Protein AF-A0A061RIH3-F1 (afdb_monomer_lite)

Sequence (226 aa):
EANRLLVDKIKQKVDPGAFEDFKAASKSLNRGEVSTDQYFQKVLELGLLSLTPEIAALCPDPRRRGELLEAFRRHATAPGAGPGGWTPPEAVEAFVQQAMENSSWQCPRCGMTNGPGSHLCDGCALGRAAAQPAAEDSTEALETELSASAPKKGKKGKKSKFERLRLSENRAQDNRASASNDGEDARGTSSQRQAVGARGAWGNNGGARLAQAIGVVNDAWGTSRR

Secondary structure (DSSP, 8-state):
-HHHHHHHHHHHHS-HHHHHHHHHHHHHHHHTSS-HHHHHHHHHHTT-GGGHHHHHHH-SSHHHHHHHHHHHHHHHTSTT--TT-PPPHHHHHHHHHHHHHTS-EE-TTT-PEEPTT-SB-TTT--BGGGTSPP---------------------------------------------------------------------TTSHHHHHHHHHHHHHHHT----

Radius of gyration: 28.79 Å; chains: 1; bounding box: 93×61×64 Å

Organism: NCBI:txid582737

Foldseek 3Di:
DLLVVLLVVLCVQAPPVLSVVLLVLLVCVLVVVDALVVNLVSCVVSVNLVCQLVVLLAAQDVVSSVVSLVSSLCLQCDDCNDDPDRDPSVVSVVSNVVSVLQHWFADPVPRDTDGSPDQADPPPRHGPVVRDDPPPPPPPDPPDDDDDDDDDDDDDDDDDDPDDDPPDDDDDDDDDDDDDDDDDDDDDDDDDDDDDDDDDDPDPPPPPVVVVVVCVSCSSNVPDDD

InterPro domains:
  IPR001876 Zinc finger, RanBP2-type [PS01358] (105-124)
  IPR057634 ZNF598/HEL2, PAH domain [PF23202] (2-73)

pLDDT: mean 72.27, std 23.43, range [35.5, 98.06]

Structure (mmCIF, N/CA/C/O backbone):
data_AF-A0A061RIH3-F1
#
_entry.id   AF-A0A061RIH3-F1
#
loop_
_atom_site.group_PDB
_atom_site.id
_atom_site.type_symbol
_atom_site.label_atom_id
_atom_site.label_alt_id
_atom_site.label_comp_id
_atom_site.label_asym_id
_atom_site.label_entity_id
_atom_site.label_seq_id
_atom_site.pdbx_PDB_ins_code
_atom_site.Cartn_x
_atom_site.Cartn_y
_atom_site.Cartn_z
_atom_site.occupancy
_atom_site.B_iso_or_equiv
_atom_site.auth_seq_id
_atom_site.auth_comp_id
_atom_site.auth_asym_id
_atom_site.auth_atom_id
_atom_site.pdbx_PDB_model_num
ATOM 1 N N . GLU A 1 1 ? -6.657 -3.564 -12.172 1.00 63.56 1 GLU A N 1
ATOM 2 C CA . GLU A 1 1 ? -7.867 -3.900 -11.387 1.00 63.56 1 GLU A CA 1
ATOM 3 C C . GLU A 1 1 ? -7.573 -4.053 -9.895 1.00 63.56 1 GLU A C 1
ATOM 5 O O . GLU A 1 1 ? -8.225 -3.381 -9.107 1.00 63.56 1 GLU A O 1
ATOM 10 N N . ALA A 1 2 ? -6.537 -4.813 -9.511 1.00 73.31 2 ALA A N 1
ATOM 11 C CA . ALA A 1 2 ? -6.124 -5.017 -8.114 1.00 73.31 2 ALA A CA 1
ATOM 12 C C . ALA A 1 2 ? -6.031 -3.728 -7.266 1.00 73.31 2 ALA A C 1
ATOM 14 O O . ALA A 1 2 ? -6.623 -3.658 -6.194 1.00 73.31 2 ALA A O 1
ATOM 15 N N . ASN A 1 3 ? -5.388 -2.668 -7.773 1.00 83.38 3 ASN A N 1
ATOM 16 C CA . ASN A 1 3 ? -5.254 -1.409 -7.025 1.00 83.38 3 ASN A CA 1
ATOM 17 C C . ASN A 1 3 ? -6.604 -0.739 -6.734 1.00 83.38 3 ASN A C 1
ATOM 19 O O . ASN A 1 3 ? -6.779 -0.142 -5.677 1.00 83.38 3 ASN A O 1
ATOM 23 N N . ARG A 1 4 ? -7.561 -0.832 -7.666 1.00 88.69 4 ARG A N 1
ATOM 24 C CA . ARG A 1 4 ? -8.902 -0.268 -7.476 1.00 88.69 4 ARG A CA 1
ATOM 25 C C . ARG A 1 4 ? -9.635 -1.022 -6.371 1.00 88.69 4 ARG A C 1
ATOM 27 O O . ARG A 1 4 ? -10.175 -0.389 -5.475 1.00 88.69 4 ARG A O 1
ATOM 34 N N . LEU A 1 5 ? -9.587 -2.354 -6.409 1.00 90.50 5 LEU A N 1
ATOM 35 C CA . LEU A 1 5 ? -10.207 -3.195 -5.386 1.00 90.50 5 LEU A CA 1
ATOM 36 C C . LEU A 1 5 ? -9.619 -2.925 -3.997 1.00 90.50 5 LEU A C 1
ATOM 38 O O . LEU A 1 5 ? -10.379 -2.821 -3.041 1.00 90.50 5 LEU A O 1
ATOM 42 N N . LEU A 1 6 ? -8.297 -2.756 -3.876 1.00 91.94 6 LEU A N 1
ATOM 43 C CA . LEU A 1 6 ? -7.681 -2.408 -2.593 1.00 91.94 6 LEU A CA 1
ATOM 44 C C . LEU A 1 6 ? -8.145 -1.036 -2.091 1.00 91.94 6 LEU A C 1
ATOM 46 O O . LEU A 1 6 ? -8.515 -0.905 -0.929 1.00 91.94 6 LEU A O 1
ATOM 50 N N . VAL A 1 7 ? -8.167 -0.020 -2.955 1.00 93.38 7 VAL A N 1
ATOM 51 C CA . VAL A 1 7 ? -8.660 1.315 -2.582 1.00 93.38 7 VAL A CA 1
ATOM 52 C C . VAL A 1 7 ? -10.118 1.256 -2.122 1.00 93.38 7 VAL A C 1
ATOM 54 O O . VAL A 1 7 ? -10.460 1.873 -1.115 1.00 93.38 7 VAL A O 1
ATOM 57 N N . ASP A 1 8 ? -10.961 0.491 -2.814 1.00 95.12 8 ASP A N 1
ATOM 58 C CA . ASP A 1 8 ? -12.364 0.315 -2.440 1.00 95.12 8 ASP A CA 1
ATOM 59 C C . ASP A 1 8 ? -12.495 -0.426 -1.093 1.00 95.12 8 ASP A C 1
ATOM 61 O O . ASP A 1 8 ? -13.264 0.011 -0.238 1.00 95.12 8 ASP A O 1
ATOM 65 N N . LYS A 1 9 ? -11.683 -1.467 -0.837 1.00 95.81 9 LYS A N 1
ATOM 66 C CA . LYS A 1 9 ? -11.604 -2.141 0.477 1.00 95.81 9 LYS A CA 1
ATOM 67 C C . LYS A 1 9 ? -11.182 -1.184 1.595 1.00 95.81 9 LYS A C 1
ATOM 69 O O . LYS A 1 9 ? -11.750 -1.234 2.680 1.00 95.81 9 LYS A O 1
ATOM 74 N N . ILE A 1 10 ? -10.189 -0.325 1.353 1.00 95.19 10 ILE A N 1
ATOM 75 C CA . ILE A 1 10 ? -9.718 0.646 2.352 1.00 95.19 10 ILE A CA 1
ATOM 76 C C . ILE A 1 10 ? -10.844 1.634 2.667 1.00 95.19 10 ILE A C 1
ATOM 78 O O . ILE A 1 10 ? -11.183 1.801 3.833 1.00 95.19 10 ILE A O 1
ATOM 82 N N . LYS A 1 11 ? -11.490 2.212 1.646 1.00 96.06 11 LYS A N 1
ATOM 83 C CA . LYS A 1 11 ? -12.628 3.135 1.817 1.00 96.06 11 LYS A CA 1
ATOM 84 C C . LYS A 1 11 ? -13.816 2.524 2.560 1.00 96.06 11 LYS A C 1
ATOM 86 O O . LYS A 1 11 ? -14.579 3.254 3.173 1.00 96.06 11 LYS A O 1
ATOM 91 N N . GLN A 1 12 ? -14.007 1.208 2.478 1.00 96.44 12 GLN A N 1
ATOM 92 C CA . GLN A 1 12 ? -15.039 0.512 3.253 1.00 96.44 12 GLN A CA 1
ATOM 93 C C . GLN A 1 12 ? -14.674 0.369 4.737 1.00 96.44 12 GLN A C 1
ATOM 95 O O . GLN A 1 12 ? -15.570 0.201 5.560 1.00 96.44 12 GLN A O 1
ATOM 100 N N . LYS A 1 13 ? -13.379 0.401 5.079 1.00 94.44 13 LYS A N 1
ATOM 101 C CA . LYS A 1 13 ? -12.880 0.215 6.450 1.00 94.44 13 LYS A CA 1
ATOM 102 C C . LYS A 1 13 ? -12.637 1.515 7.211 1.00 94.44 13 LYS A C 1
ATOM 104 O O . LYS A 1 13 ? -12.681 1.485 8.435 1.00 94.44 13 LYS A O 1
ATOM 109 N N . VAL A 1 14 ? -12.364 2.616 6.515 1.00 96.00 14 VAL A N 1
ATOM 110 C CA . VAL A 1 14 ? -12.051 3.913 7.135 1.00 96.00 14 VAL A CA 1
ATOM 111 C C . VAL A 1 14 ? -13.054 4.977 6.714 1.00 96.00 14 VAL A C 1
ATOM 113 O O . VAL A 1 14 ? -13.641 4.896 5.635 1.00 96.00 14 VAL A O 1
ATOM 116 N N . ASP A 1 15 ? -13.247 5.994 7.550 1.00 96.31 15 ASP A N 1
ATOM 117 C CA . ASP A 1 15 ? -14.063 7.146 7.182 1.00 96.31 15 ASP A CA 1
ATOM 118 C C . ASP A 1 15 ? -13.392 7.990 6.072 1.00 96.31 15 ASP A C 1
ATOM 120 O O . ASP A 1 15 ? -12.186 7.877 5.826 1.00 96.31 15 ASP A O 1
ATOM 124 N N . PRO A 1 16 ? -14.152 8.851 5.370 1.00 95.62 16 PRO A N 1
ATOM 125 C CA . PRO A 1 16 ? -13.609 9.648 4.273 1.00 95.62 16 PRO A CA 1
ATOM 126 C C . PRO A 1 16 ? -12.450 10.577 4.665 1.00 95.62 16 PRO A C 1
ATOM 128 O O . PRO A 1 16 ? -11.583 10.821 3.829 1.00 95.62 16 PRO A O 1
ATOM 131 N N . GLY A 1 17 ? -12.420 11.093 5.899 1.00 96.25 17 GLY A N 1
ATOM 132 C CA . GLY A 1 17 ? -11.336 11.956 6.377 1.00 96.25 17 GLY A CA 1
ATOM 133 C C . GLY A 1 17 ? -10.060 11.154 6.611 1.00 96.25 17 GLY A C 1
ATOM 134 O O . GLY A 1 17 ? -9.013 11.464 6.045 1.00 96.25 17 GLY A O 1
ATOM 135 N N . ALA A 1 18 ? -10.186 10.042 7.331 1.00 96.31 18 ALA A N 1
ATOM 136 C CA . ALA A 1 18 ? -9.118 9.077 7.552 1.00 96.31 18 ALA A CA 1
ATOM 137 C C . ALA A 1 18 ? -8.540 8.503 6.243 1.00 96.31 18 ALA A C 1
ATOM 139 O O . ALA A 1 18 ? -7.341 8.233 6.144 1.00 96.31 18 ALA A O 1
ATOM 140 N N . PHE A 1 19 ? -9.368 8.349 5.204 1.00 96.75 19 PHE A N 1
ATOM 141 C CA . PHE A 1 19 ? -8.899 7.951 3.877 1.00 96.75 19 PHE A CA 1
ATOM 142 C C . PHE A 1 19 ? -8.002 9.010 3.214 1.00 96.75 19 PHE A C 1
ATOM 144 O O . PHE A 1 19 ? -7.018 8.663 2.551 1.00 96.75 19 PHE A O 1
ATOM 151 N N . GLU A 1 20 ? -8.312 10.297 3.374 1.00 96.56 20 GLU A N 1
ATOM 152 C CA . GLU A 1 20 ? -7.458 11.372 2.861 1.00 96.56 20 GLU A CA 1
ATOM 153 C C . GLU A 1 20 ? -6.140 11.463 3.642 1.00 96.56 20 GLU A C 1
ATOM 155 O O . GLU A 1 20 ? -5.081 11.589 3.019 1.00 96.56 20 GLU A O 1
ATOM 160 N N . ASP A 1 21 ? -6.171 11.265 4.962 1.00 95.75 21 ASP A N 1
ATOM 161 C CA . ASP A 1 21 ? -4.961 11.163 5.789 1.00 95.75 21 ASP A CA 1
ATOM 162 C C . ASP A 1 21 ? -4.082 9.978 5.362 1.00 95.75 21 ASP A C 1
ATOM 164 O O . ASP A 1 21 ? -2.867 10.119 5.191 1.00 95.75 21 ASP A O 1
ATOM 168 N N . PHE A 1 22 ? -4.691 8.819 5.090 1.00 96.69 22 PHE A N 1
ATOM 169 C CA . PHE A 1 22 ? -3.997 7.652 4.544 1.00 96.69 22 PHE A CA 1
ATOM 170 C C . PHE A 1 22 ? -3.309 7.961 3.206 1.00 96.69 22 PHE A C 1
ATOM 172 O O . PHE A 1 22 ? -2.150 7.586 2.990 1.00 96.69 22 PHE A O 1
ATOM 179 N N . LYS A 1 23 ? -3.992 8.666 2.294 1.00 96.12 23 LYS A N 1
ATOM 180 C CA . LYS A 1 23 ? -3.412 9.083 1.007 1.00 96.12 23 LYS A CA 1
ATOM 181 C C . LYS A 1 23 ? -2.251 10.052 1.200 1.00 96.12 23 LYS A C 1
ATOM 183 O O . LYS A 1 23 ? -1.226 9.899 0.534 1.00 96.12 23 LYS A O 1
ATOM 188 N N . ALA A 1 24 ? -2.391 11.030 2.093 1.00 96.56 24 ALA A N 1
ATOM 189 C CA . ALA A 1 24 ? -1.331 11.981 2.406 1.00 96.56 24 ALA A CA 1
ATOM 190 C C . ALA A 1 24 ? -0.092 11.263 2.966 1.00 96.56 24 ALA A C 1
ATOM 192 O O . ALA A 1 24 ? 1.011 11.451 2.447 1.00 96.56 24 ALA A O 1
ATOM 193 N N . ALA A 1 25 ? -0.282 10.358 3.930 1.00 96.62 25 ALA A N 1
ATOM 194 C CA . ALA A 1 25 ? 0.790 9.544 4.499 1.00 96.62 25 ALA A CA 1
ATOM 195 C C . ALA A 1 25 ? 1.471 8.659 3.441 1.00 96.62 25 ALA A C 1
ATOM 197 O O . ALA A 1 25 ? 2.698 8.580 3.396 1.00 96.62 25 ALA A O 1
ATOM 198 N N . SER A 1 26 ? 0.694 8.052 2.536 1.00 95.56 26 SER A N 1
ATOM 199 C CA . SER A 1 26 ? 1.223 7.214 1.448 1.00 95.56 26 SER A CA 1
ATOM 200 C C . SER A 1 26 ? 2.072 8.029 0.462 1.00 95.56 26 SER A C 1
ATOM 202 O O . SER A 1 26 ? 3.147 7.592 0.048 1.00 95.56 26 SER A O 1
ATOM 204 N N . LYS A 1 27 ? 1.653 9.260 0.133 1.00 95.00 27 LYS A N 1
ATOM 205 C CA . LYS A 1 27 ? 2.448 10.196 -0.683 1.00 95.00 27 LYS A CA 1
ATOM 206 C C . LYS A 1 27 ? 3.745 10.604 0.011 1.00 95.00 27 LYS A C 1
ATOM 208 O O . LYS A 1 27 ? 4.795 10.629 -0.630 1.00 95.00 27 LYS A O 1
ATOM 213 N N . SER A 1 28 ? 3.691 10.921 1.301 1.00 96.12 28 SER A N 1
ATOM 214 C CA . SER A 1 28 ? 4.882 11.272 2.080 1.00 96.12 28 SER A CA 1
ATOM 215 C C . SER A 1 28 ? 5.849 10.098 2.224 1.00 96.12 28 SER A C 1
ATOM 217 O O . SER A 1 28 ? 7.058 10.307 2.132 1.00 96.12 28 SER A O 1
ATOM 219 N N . LEU A 1 29 ? 5.353 8.860 2.336 1.00 95.88 29 LEU A N 1
ATOM 220 C CA . LEU A 1 29 ? 6.203 7.669 2.303 1.00 95.88 29 LEU A CA 1
ATOM 221 C C . LEU A 1 29 ? 6.912 7.555 0.948 1.00 95.88 29 LEU A C 1
ATOM 223 O O . LEU A 1 29 ? 8.126 7.400 0.909 1.00 95.88 29 LEU A O 1
ATOM 227 N N . ASN A 1 30 ? 6.198 7.704 -0.168 1.00 91.50 30 ASN A N 1
ATOM 228 C CA . ASN A 1 30 ? 6.806 7.607 -1.503 1.00 91.50 30 ASN A CA 1
ATOM 229 C C . ASN A 1 30 ? 7.842 8.709 -1.781 1.00 91.50 30 ASN A C 1
ATOM 231 O O . ASN A 1 30 ? 8.803 8.480 -2.510 1.00 91.50 30 ASN A O 1
ATOM 235 N N . ARG A 1 31 ? 7.676 9.892 -1.180 1.00 94.12 31 ARG A N 1
ATOM 236 C CA . ARG A 1 31 ? 8.664 10.983 -1.233 1.00 94.12 31 ARG A CA 1
ATOM 237 C C . ARG A 1 31 ? 9.825 10.804 -0.253 1.00 94.12 31 ARG A C 1
ATOM 239 O O . ARG A 1 31 ? 10.813 11.523 -0.346 1.00 94.12 31 ARG A O 1
ATOM 246 N N . GLY A 1 32 ? 9.711 9.859 0.677 1.00 94.00 32 GLY A N 1
ATOM 247 C CA . GLY A 1 32 ? 10.679 9.638 1.744 1.00 94.00 32 GLY A CA 1
ATOM 248 C C . GLY A 1 32 ? 10.674 10.675 2.855 1.00 94.00 32 GLY A C 1
ATOM 249 O O . GLY A 1 32 ? 11.648 10.764 3.591 1.00 94.00 32 GLY A O 1
ATOM 250 N N . GLU A 1 33 ? 9.578 11.414 2.995 1.00 96.94 33 GLU A N 1
ATOM 251 C CA . GLU A 1 33 ? 9.372 12.402 4.059 1.00 96.94 33 GLU A CA 1
ATOM 252 C C . GLU A 1 33 ? 9.058 11.734 5.406 1.00 96.94 33 GLU A C 1
ATOM 254 O O . GLU A 1 33 ? 9.375 12.286 6.455 1.00 96.94 33 GLU A O 1
ATOM 259 N N . VAL A 1 34 ? 8.450 10.543 5.378 1.00 97.06 34 VAL A N 1
ATOM 260 C CA . VAL A 1 34 ? 8.171 9.727 6.570 1.00 97.06 34 VAL A CA 1
ATOM 261 C C . VAL A 1 34 ? 8.884 8.382 6.483 1.00 97.06 34 VAL A C 1
ATOM 263 O O . VAL A 1 34 ? 9.098 7.836 5.391 1.00 97.06 34 VAL A O 1
ATOM 266 N N . SER A 1 35 ? 9.258 7.848 7.647 1.00 97.44 35 SER A N 1
ATOM 267 C CA . SER A 1 35 ? 9.841 6.510 7.747 1.00 97.44 35 SER A CA 1
ATOM 268 C C . SER A 1 35 ? 8.777 5.424 7.595 1.00 97.44 35 SER A C 1
ATOM 270 O O . SER A 1 35 ? 7.581 5.655 7.800 1.00 97.44 35 SER A O 1
ATOM 272 N N . THR A 1 36 ? 9.217 4.212 7.259 1.00 97.31 36 THR A N 1
ATOM 273 C CA . THR A 1 36 ? 8.322 3.063 7.108 1.00 97.31 36 THR A CA 1
ATOM 274 C C . THR A 1 36 ? 7.617 2.709 8.420 1.00 97.31 36 THR A C 1
ATOM 276 O O . THR A 1 36 ? 6.416 2.449 8.399 1.00 97.31 36 THR A O 1
ATOM 279 N N . ASP A 1 37 ? 8.299 2.789 9.570 1.00 96.69 37 ASP A N 1
ATOM 280 C CA . ASP A 1 37 ? 7.663 2.561 10.876 1.00 96.69 37 ASP A CA 1
ATOM 281 C C . ASP A 1 37 ? 6.608 3.632 11.202 1.00 96.69 37 ASP A C 1
ATOM 283 O O . ASP A 1 37 ? 5.528 3.289 11.678 1.00 96.69 37 ASP A O 1
ATOM 287 N N . GLN A 1 38 ? 6.865 4.916 10.909 1.00 97.44 38 GLN A N 1
ATOM 288 C CA . GLN A 1 38 ? 5.876 5.987 11.119 1.00 97.44 38 GLN A CA 1
ATOM 289 C C . GLN A 1 38 ? 4.625 5.770 10.263 1.00 97.44 38 GLN A C 1
ATOM 291 O O . GLN A 1 38 ? 3.501 5.907 10.747 1.00 97.44 38 GLN A O 1
ATOM 296 N N . TYR A 1 39 ? 4.816 5.394 8.997 1.00 98.06 39 TYR A N 1
ATOM 297 C CA . TYR A 1 39 ? 3.711 5.045 8.114 1.00 98.06 39 TYR A CA 1
ATOM 298 C C . TYR A 1 39 ? 2.951 3.811 8.617 1.00 98.06 39 TYR A C 1
ATOM 300 O O . TYR A 1 39 ? 1.723 3.824 8.658 1.00 98.06 39 TYR A O 1
ATOM 308 N N . PHE A 1 40 ? 3.657 2.767 9.056 1.00 97.50 40 PHE A N 1
ATOM 309 C CA . PHE A 1 40 ? 3.033 1.563 9.599 1.00 97.50 40 PHE A CA 1
ATOM 310 C C . PHE A 1 40 ? 2.186 1.867 10.841 1.00 97.50 40 PHE A C 1
ATOM 312 O O . PHE A 1 40 ? 1.060 1.388 10.927 1.00 97.50 40 PHE A O 1
ATOM 319 N N . GLN A 1 41 ? 2.659 2.723 11.754 1.00 96.50 41 GLN A N 1
ATOM 320 C CA . GLN A 1 41 ? 1.854 3.178 12.895 1.00 96.50 41 GLN A CA 1
ATOM 321 C C . GLN A 1 41 ? 0.565 3.873 12.443 1.00 96.50 41 GLN A C 1
ATOM 323 O O . GLN A 1 41 ? -0.501 3.580 12.977 1.00 96.50 41 GLN A O 1
ATOM 328 N N . LYS A 1 42 ? 0.614 4.703 11.393 1.00 96.75 42 LYS A N 1
ATOM 329 C CA . LYS A 1 42 ? -0.605 5.280 10.805 1.00 96.75 42 LYS A CA 1
ATOM 330 C C . LYS A 1 42 ? -1.552 4.220 10.250 1.00 96.75 42 LYS A C 1
ATOM 332 O O . LYS A 1 42 ? -2.754 4.306 10.463 1.00 96.75 42 LYS A O 1
ATOM 337 N N . VAL A 1 43 ? -1.032 3.186 9.594 1.00 96.31 43 VAL A N 1
ATOM 338 C CA . VAL A 1 43 ? -1.846 2.052 9.122 1.00 96.31 43 VAL A CA 1
ATOM 339 C C . VAL A 1 43 ? -2.499 1.300 10.296 1.00 96.31 43 VAL A C 1
ATOM 341 O O . VAL A 1 43 ? -3.651 0.876 10.176 1.00 96.31 43 VAL A O 1
ATOM 344 N N . LEU A 1 44 ? -1.814 1.174 11.439 1.00 94.44 44 LEU A N 1
ATOM 345 C CA . LEU A 1 44 ? -2.377 0.589 1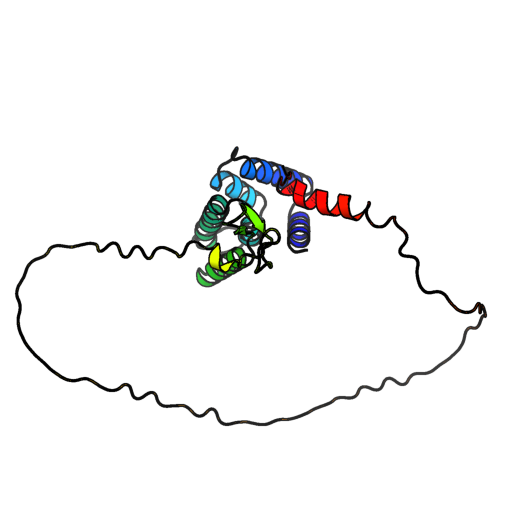2.663 1.00 94.44 44 LEU A CA 1
ATOM 346 C C . LEU A 1 44 ? -3.485 1.454 13.270 1.00 94.44 44 LEU A C 1
ATOM 348 O O . LEU A 1 44 ? -4.555 0.928 13.568 1.00 94.44 44 LEU A O 1
ATOM 352 N N . GLU A 1 45 ? -3.251 2.762 13.419 1.00 94.44 45 GLU A N 1
ATOM 353 C CA . GLU A 1 45 ? -4.234 3.730 13.938 1.00 94.44 45 GLU A CA 1
ATOM 354 C C . GLU A 1 45 ? -5.539 3.704 13.128 1.00 94.44 45 GLU A C 1
ATOM 356 O O . GLU A 1 45 ? -6.627 3.834 13.683 1.00 94.44 45 GLU A O 1
ATOM 361 N N . LEU A 1 46 ? -5.430 3.462 11.820 1.00 94.94 46 LEU A N 1
ATOM 362 C CA . LEU A 1 46 ? -6.553 3.346 10.892 1.00 94.94 46 LEU A CA 1
ATOM 363 C C . LEU A 1 46 ? -7.243 1.968 10.898 1.00 94.94 46 LEU A C 1
ATOM 365 O O . LEU A 1 46 ? -8.193 1.756 10.145 1.00 94.94 46 LEU A O 1
ATOM 369 N N . GLY A 1 47 ? -6.765 0.998 11.683 1.00 93.69 47 GLY A N 1
ATOM 370 C CA . GLY A 1 47 ? -7.319 -0.362 11.707 1.00 93.69 47 GLY A CA 1
ATOM 371 C C . GLY A 1 47 ? -7.073 -1.156 10.416 1.00 93.69 47 GLY A C 1
ATOM 372 O O . GLY A 1 47 ? -7.778 -2.123 10.114 1.00 93.69 47 GLY A O 1
ATOM 373 N N . LEU A 1 48 ? -6.065 -0.767 9.631 1.00 94.81 48 LEU A N 1
ATOM 374 C CA . LEU A 1 48 ? -5.760 -1.349 8.323 1.00 94.81 48 LEU A CA 1
ATOM 375 C C . LEU A 1 48 ? -4.720 -2.478 8.386 1.00 94.81 48 LEU A C 1
ATOM 377 O O . LEU A 1 48 ? -4.274 -2.939 7.339 1.00 94.81 48 LEU A O 1
ATOM 381 N N . LEU A 1 49 ? -4.390 -2.986 9.580 1.00 93.50 49 LEU A N 1
ATOM 382 C CA . LEU A 1 49 ? -3.374 -4.030 9.791 1.00 93.50 49 LEU A CA 1
ATOM 383 C C . LEU A 1 49 ? -3.532 -5.230 8.838 1.00 93.50 49 LEU A C 1
ATOM 385 O O . LEU A 1 49 ? -2.574 -5.654 8.202 1.00 93.50 49 LEU A O 1
ATOM 389 N N . SER A 1 50 ? -4.756 -5.747 8.697 1.00 92.81 50 SER A N 1
ATOM 390 C CA . SER A 1 50 ? -5.069 -6.875 7.794 1.00 92.81 50 SER A CA 1
ATOM 391 C C . SER A 1 50 ? -4.794 -6.605 6.307 1.00 92.81 50 SER A C 1
ATOM 393 O O . SER A 1 50 ? -4.638 -7.545 5.537 1.00 92.81 50 SER A O 1
ATOM 395 N N . LEU A 1 51 ? -4.760 -5.335 5.891 1.00 95.19 51 LEU A N 1
ATOM 396 C CA . LEU A 1 51 ? -4.511 -4.920 4.510 1.00 95.19 51 LEU A CA 1
ATOM 397 C C . LEU A 1 51 ? -3.058 -4.494 4.283 1.00 95.19 51 LEU A C 1
ATOM 399 O O . LEU A 1 51 ? -2.682 -4.256 3.138 1.00 95.19 51 LEU A O 1
ATOM 403 N N . THR A 1 52 ? -2.225 -4.424 5.328 1.00 95.81 52 THR A N 1
ATOM 404 C CA . THR A 1 52 ? -0.818 -4.020 5.202 1.00 95.81 52 THR A CA 1
ATOM 405 C C . THR A 1 52 ? -0.047 -4.823 4.150 1.00 95.81 52 THR A C 1
ATOM 407 O O . THR A 1 52 ? 0.677 -4.191 3.380 1.00 95.81 52 THR A O 1
ATOM 410 N N . PRO A 1 53 ? -0.199 -6.158 4.024 1.00 95.94 53 PRO A N 1
ATOM 411 C CA . PRO A 1 53 ? 0.486 -6.906 2.969 1.00 95.94 53 PRO A CA 1
ATOM 412 C C . PRO A 1 53 ? 0.074 -6.453 1.559 1.00 95.94 53 PRO A C 1
ATOM 414 O O . PRO A 1 53 ? 0.931 -6.227 0.706 1.00 95.94 53 PRO A O 1
ATOM 417 N N . GLU A 1 54 ? -1.227 -6.237 1.327 1.00 95.00 54 GLU A N 1
ATOM 418 C CA . GLU A 1 54 ? -1.743 -5.729 0.047 1.00 95.00 54 GLU A CA 1
ATOM 419 C C . GLU A 1 54 ? -1.239 -4.299 -0.231 1.00 95.00 54 GLU A C 1
ATOM 421 O O . GLU A 1 54 ? -0.862 -3.987 -1.359 1.00 95.00 54 GLU A O 1
ATOM 426 N N . ILE A 1 55 ? -1.177 -3.441 0.794 1.00 95.12 55 ILE A N 1
ATOM 427 C CA . ILE A 1 55 ? -0.636 -2.076 0.691 1.00 95.12 55 ILE A CA 1
ATOM 428 C C . ILE A 1 55 ? 0.858 -2.116 0.343 1.00 95.12 55 ILE A C 1
ATOM 430 O O . ILE A 1 55 ? 1.295 -1.419 -0.571 1.00 95.12 55 ILE A O 1
ATOM 434 N N . ALA A 1 56 ? 1.640 -2.962 1.018 1.00 95.25 56 ALA A N 1
ATOM 435 C CA . ALA A 1 56 ? 3.072 -3.101 0.773 1.00 95.25 56 ALA A CA 1
ATOM 436 C C . ALA A 1 56 ? 3.375 -3.584 -0.652 1.00 95.25 56 ALA A C 1
ATOM 438 O O . ALA A 1 56 ? 4.316 -3.099 -1.281 1.00 95.25 56 ALA A O 1
ATOM 439 N N . ALA A 1 57 ? 2.557 -4.486 -1.201 1.00 92.62 57 ALA A N 1
ATOM 440 C CA . ALA A 1 57 ? 2.703 -4.971 -2.573 1.00 92.62 57 ALA A CA 1
ATOM 441 C C . ALA A 1 57 ? 2.639 -3.841 -3.625 1.00 92.62 57 ALA A C 1
ATOM 443 O O . ALA A 1 57 ? 3.270 -3.932 -4.686 1.00 92.62 57 ALA A O 1
ATOM 444 N N . LEU A 1 58 ? 1.925 -2.752 -3.317 1.00 89.75 58 LEU A N 1
ATOM 445 C CA . LEU A 1 58 ? 1.806 -1.578 -4.184 1.00 89.75 58 LEU A CA 1
ATOM 446 C C . LEU A 1 58 ? 2.947 -0.564 -4.026 1.00 89.75 58 LEU A C 1
ATOM 448 O O . LEU A 1 58 ? 3.086 0.310 -4.882 1.00 89.75 58 LEU A O 1
ATOM 452 N N . CYS A 1 59 ? 3.792 -0.688 -2.998 1.00 90.44 59 CYS A N 1
ATOM 453 C CA . CYS A 1 59 ? 4.948 0.191 -2.832 1.00 90.44 59 CYS A CA 1
ATOM 454 C C . CYS A 1 59 ? 5.914 0.038 -4.023 1.00 90.44 59 CYS A C 1
ATOM 456 O O . CYS A 1 59 ? 6.384 -1.077 -4.271 1.00 90.44 59 CYS A O 1
ATOM 458 N N . PRO A 1 60 ? 6.260 1.118 -4.749 1.00 87.00 60 PRO A N 1
ATOM 459 C CA . PRO A 1 60 ? 7.163 1.049 -5.904 1.00 87.00 60 PRO A CA 1
ATOM 460 C C . PRO A 1 60 ? 8.619 0.771 -5.501 1.00 87.00 60 PRO A C 1
ATOM 462 O O . PRO A 1 60 ? 9.371 0.154 -6.258 1.00 87.00 60 PRO A O 1
ATOM 465 N N . ASP A 1 61 ? 9.001 1.209 -4.300 1.00 89.19 61 ASP A N 1
ATOM 466 C CA . ASP A 1 61 ? 10.318 0.985 -3.713 1.00 89.19 61 ASP A CA 1
ATOM 467 C C . ASP A 1 61 ? 10.364 -0.398 -3.026 1.00 89.19 61 ASP A C 1
ATOM 469 O O . ASP A 1 61 ? 9.648 -0.616 -2.037 1.00 89.19 61 ASP A O 1
ATOM 473 N N . PRO A 1 62 ? 11.186 -1.344 -3.523 1.00 89.56 62 PRO A N 1
ATOM 474 C CA . PRO A 1 62 ? 11.280 -2.687 -2.957 1.00 89.56 62 PRO A CA 1
ATOM 475 C C . PRO A 1 62 ? 11.837 -2.686 -1.530 1.00 89.56 62 PRO A C 1
ATOM 477 O O . PRO A 1 62 ? 11.477 -3.559 -0.740 1.00 89.56 62 PRO A O 1
ATOM 480 N N . ARG A 1 63 ? 12.664 -1.699 -1.166 1.00 93.19 63 ARG A N 1
ATOM 481 C CA . ARG A 1 63 ? 13.223 -1.597 0.182 1.00 93.19 63 ARG A CA 1
ATOM 482 C C . ARG A 1 63 ? 12.132 -1.245 1.191 1.00 93.19 63 ARG A C 1
ATOM 484 O O . ARG A 1 63 ? 11.942 -1.972 2.161 1.00 93.19 63 ARG A O 1
ATOM 491 N N . ARG A 1 64 ? 11.347 -0.198 0.919 1.00 94.75 64 ARG A N 1
ATOM 492 C CA . ARG A 1 64 ? 10.212 0.206 1.777 1.00 94.75 64 ARG A CA 1
ATOM 493 C C . ARG A 1 64 ? 9.152 -0.883 1.887 1.00 94.75 64 ARG A C 1
ATOM 495 O O . ARG A 1 64 ? 8.567 -1.072 2.947 1.00 94.75 64 ARG A O 1
ATOM 502 N N . ARG A 1 65 ? 8.908 -1.614 0.797 1.00 94.75 65 ARG A N 1
ATOM 503 C CA . ARG A 1 65 ? 8.033 -2.793 0.801 1.00 94.75 65 ARG A CA 1
ATOM 504 C C . ARG A 1 65 ? 8.516 -3.841 1.802 1.00 94.75 65 ARG A C 1
ATOM 506 O O . ARG A 1 65 ? 7.714 -4.308 2.605 1.00 94.75 65 ARG A O 1
ATOM 513 N N . GLY A 1 66 ? 9.803 -4.191 1.755 1.00 95.31 66 GLY A N 1
ATOM 514 C CA . GLY A 1 66 ? 10.417 -5.135 2.689 1.00 95.31 66 GLY A CA 1
ATOM 515 C C . GLY A 1 66 ? 10.284 -4.678 4.141 1.00 95.31 66 GLY A C 1
ATOM 516 O O . GLY A 1 66 ? 9.767 -5.427 4.966 1.00 95.31 66 GLY A O 1
ATOM 517 N N . GLU A 1 67 ? 10.646 -3.424 4.420 1.00 96.75 67 GLU A N 1
ATOM 518 C CA . GLU A 1 67 ? 10.539 -2.812 5.753 1.00 96.75 67 GLU A CA 1
ATOM 519 C C . GLU A 1 67 ? 9.087 -2.830 6.284 1.00 96.75 67 GLU A C 1
ATOM 521 O O . GLU A 1 67 ? 8.846 -3.135 7.453 1.00 96.75 67 GLU A O 1
ATOM 526 N N . LEU A 1 68 ? 8.094 -2.562 5.424 1.00 96.94 68 LEU A N 1
ATOM 527 C CA . LEU A 1 68 ? 6.680 -2.538 5.812 1.00 96.94 68 LEU A CA 1
ATOM 528 C C . LEU A 1 68 ? 6.142 -3.944 6.116 1.00 96.94 68 LEU A C 1
ATOM 530 O O . LEU A 1 68 ? 5.382 -4.128 7.067 1.00 96.94 68 LEU A O 1
ATOM 534 N N . LEU A 1 69 ? 6.555 -4.944 5.332 1.00 96.69 69 LEU A N 1
ATOM 535 C CA . LEU A 1 69 ? 6.202 -6.348 5.563 1.00 96.69 69 LEU A CA 1
ATOM 536 C C . LEU A 1 69 ? 6.886 -6.900 6.817 1.00 96.69 69 LEU A C 1
ATOM 538 O O . LEU A 1 69 ? 6.285 -7.677 7.553 1.00 96.69 69 LEU A O 1
ATOM 542 N N . GLU A 1 70 ? 8.113 -6.474 7.109 1.00 96.75 70 GLU A N 1
ATOM 543 C CA . GLU A 1 70 ? 8.795 -6.815 8.356 1.00 96.75 70 GLU A CA 1
ATOM 544 C C . GLU A 1 70 ? 8.104 -6.191 9.577 1.00 96.75 70 GLU A C 1
ATOM 546 O O . GLU A 1 70 ? 7.878 -6.879 10.574 1.00 96.75 70 GLU A O 1
ATOM 551 N N . ALA A 1 71 ? 7.705 -4.917 9.500 1.00 96.06 71 ALA A N 1
ATOM 552 C CA . ALA A 1 71 ? 6.908 -4.274 10.546 1.00 96.06 71 ALA A CA 1
ATOM 553 C C . ALA A 1 71 ? 5.571 -5.003 10.774 1.00 96.06 71 ALA A C 1
ATOM 555 O O . ALA A 1 71 ? 5.189 -5.259 11.919 1.00 96.06 71 ALA A O 1
ATOM 556 N N . PHE A 1 72 ? 4.910 -5.422 9.688 1.00 95.69 72 PHE A N 1
ATOM 557 C CA . PHE A 1 72 ? 3.710 -6.254 9.747 1.00 95.69 72 PHE A CA 1
ATOM 558 C C . PHE A 1 72 ? 3.960 -7.587 10.458 1.00 95.69 72 PHE A C 1
ATOM 560 O O . PHE A 1 72 ? 3.216 -7.906 11.383 1.00 95.69 72 PHE A O 1
ATOM 567 N N . ARG A 1 73 ? 5.018 -8.329 10.093 1.00 95.19 73 ARG A N 1
ATOM 568 C CA . ARG A 1 73 ? 5.381 -9.592 10.761 1.00 95.19 73 ARG A CA 1
ATOM 569 C C . ARG A 1 73 ? 5.547 -9.401 12.260 1.00 95.19 73 ARG A C 1
ATOM 571 O O . ARG A 1 73 ? 4.868 -10.071 13.032 1.00 95.19 73 ARG A O 1
ATOM 578 N N . ARG A 1 74 ? 6.394 -8.439 12.654 1.00 93.88 74 ARG A N 1
ATOM 579 C CA . ARG A 1 74 ? 6.686 -8.123 14.061 1.00 93.88 74 ARG A CA 1
ATOM 580 C C . ARG A 1 74 ? 5.406 -7.881 14.857 1.00 93.88 74 ARG A C 1
ATOM 582 O O . ARG A 1 74 ? 5.294 -8.353 15.983 1.00 93.88 74 ARG A O 1
ATOM 589 N N . HIS A 1 75 ? 4.449 -7.160 14.275 1.00 92.62 75 HIS A N 1
ATOM 590 C CA . HIS A 1 75 ? 3.202 -6.823 14.950 1.00 92.62 75 HIS A CA 1
ATOM 591 C C . HIS A 1 75 ? 2.188 -7.976 14.957 1.00 92.62 75 HIS A C 1
ATOM 593 O O . HIS A 1 75 ? 1.578 -8.242 15.987 1.00 92.62 75 HIS A O 1
ATOM 599 N N . ALA A 1 76 ? 2.019 -8.685 13.838 1.00 91.12 76 ALA A N 1
ATOM 600 C CA . ALA A 1 76 ? 1.015 -9.739 13.689 1.00 91.12 76 ALA A CA 1
ATOM 601 C C . ALA A 1 76 ? 1.325 -10.996 14.521 1.00 91.12 76 ALA A C 1
ATOM 603 O O . ALA A 1 76 ? 0.403 -11.683 14.966 1.00 91.12 76 ALA A O 1
ATOM 604 N N . THR A 1 77 ? 2.610 -11.284 14.757 1.00 90.75 77 THR A N 1
ATOM 605 C CA . THR A 1 77 ? 3.045 -12.418 15.588 1.00 90.75 77 THR A CA 1
ATOM 606 C C . THR A 1 77 ? 3.230 -12.056 17.061 1.00 90.75 77 THR A C 1
ATOM 608 O O . THR A 1 77 ? 3.497 -12.946 17.871 1.00 90.75 77 THR A O 1
ATOM 611 N N . ALA A 1 78 ? 3.132 -10.772 17.428 1.00 89.31 78 ALA A N 1
ATOM 612 C CA . ALA A 1 78 ? 3.324 -10.340 18.806 1.00 89.31 78 ALA A CA 1
ATOM 613 C C . ALA A 1 78 ? 2.225 -10.923 19.720 1.00 89.31 78 ALA A C 1
ATOM 615 O O . ALA A 1 78 ? 1.036 -10.856 19.384 1.00 89.31 78 ALA A O 1
ATOM 616 N N . PRO A 1 79 ? 2.580 -11.474 20.897 1.00 82.19 79 PRO A N 1
ATOM 617 C CA . PRO A 1 79 ? 1.590 -11.845 21.897 1.00 82.19 79 PRO A CA 1
ATOM 618 C C . PRO A 1 79 ? 0.819 -10.592 22.324 1.00 82.19 79 PRO A C 1
ATOM 620 O O . PRO A 1 79 ? 1.425 -9.591 22.699 1.00 82.19 79 PRO A O 1
ATOM 623 N N . GLY A 1 80 ? -0.512 -10.633 22.259 1.00 81.44 80 GLY A N 1
ATOM 624 C CA . GLY A 1 80 ? -1.340 -9.468 22.581 1.00 81.44 80 GLY A CA 1
ATOM 625 C C . GLY A 1 80 ? -1.465 -8.437 21.456 1.00 81.44 80 GLY A C 1
ATOM 626 O O . GLY A 1 80 ? -1.866 -7.308 21.733 1.00 81.44 80 GLY A O 1
ATOM 627 N N . ALA A 1 81 ? -1.161 -8.806 20.202 1.00 76.25 81 ALA A N 1
ATOM 628 C CA . ALA A 1 81 ? -1.600 -8.041 19.035 1.00 76.25 81 ALA A CA 1
ATOM 629 C C . ALA A 1 81 ? -3.097 -7.719 19.193 1.00 76.25 81 ALA A C 1
ATOM 631 O O . ALA A 1 81 ? -3.883 -8.623 19.478 1.00 76.25 81 ALA A O 1
ATOM 632 N N . GLY A 1 82 ? -3.445 -6.430 19.121 1.00 65.31 82 GLY A N 1
ATOM 633 C CA . GLY A 1 82 ? -4.708 -5.863 19.601 1.00 65.31 82 GLY A CA 1
ATOM 634 C C . GLY A 1 82 ? -5.976 -6.336 18.861 1.00 65.31 82 GLY A C 1
ATOM 635 O O . GLY A 1 82 ? -6.108 -7.506 18.504 1.00 65.31 82 GLY A O 1
ATOM 636 N N . PRO A 1 83 ? -6.969 -5.458 18.635 1.00 53.09 83 PRO A N 1
ATOM 637 C CA . PRO A 1 83 ? -8.198 -5.831 17.934 1.00 53.09 83 PRO A CA 1
ATOM 638 C C . PRO A 1 83 ? -7.873 -6.351 16.522 1.00 53.09 83 PRO A C 1
ATOM 640 O O . PRO A 1 83 ? -7.487 -5.586 15.642 1.00 53.09 83 PRO A O 1
ATOM 643 N N . GLY A 1 84 ? -7.971 -7.666 16.324 1.00 63.88 84 GLY A N 1
ATOM 644 C CA . GLY A 1 84 ? -7.472 -8.356 15.126 1.00 63.88 84 GLY A CA 1
ATOM 645 C C . GLY A 1 84 ? -6.756 -9.673 15.431 1.00 63.88 84 GLY A C 1
ATOM 646 O O . GLY A 1 84 ? -6.743 -10.554 14.579 1.00 63.88 84 GLY A O 1
ATOM 647 N N . GLY A 1 85 ? -6.278 -9.844 16.668 1.00 71.94 85 GLY A N 1
ATOM 648 C CA . GLY A 1 85 ? -5.806 -11.118 17.199 1.00 71.94 85 GLY A CA 1
ATOM 649 C C . GLY A 1 85 ? -4.420 -11.543 16.713 1.00 71.94 85 GLY A C 1
ATOM 650 O O . GLY A 1 85 ? -3.921 -11.128 15.668 1.00 71.94 85 GLY A O 1
ATOM 651 N N . TRP A 1 86 ? -3.796 -12.407 17.513 1.00 85.38 86 TRP A N 1
ATOM 652 C CA . TRP A 1 86 ? -2.580 -13.119 17.136 1.00 85.38 86 TRP A CA 1
ATOM 653 C C . TRP A 1 86 ? -2.819 -13.899 15.840 1.00 85.38 86 TRP A C 1
ATOM 655 O O . TRP A 1 86 ? -3.761 -14.689 15.750 1.00 85.38 86 TRP A O 1
ATOM 665 N N . THR A 1 87 ? -1.965 -13.678 14.844 1.00 86.62 87 THR A N 1
ATOM 666 C CA . THR A 1 87 ? -1.969 -14.460 13.606 1.00 86.62 87 THR A CA 1
ATOM 667 C C . THR A 1 87 ? -0.834 -15.479 13.685 1.00 86.62 87 THR A C 1
ATOM 669 O O . THR A 1 87 ? 0.296 -15.091 14.002 1.00 86.62 87 THR A O 1
ATOM 672 N N . PRO A 1 88 ? -1.082 -16.772 13.404 1.00 89.94 88 PRO A N 1
ATOM 673 C CA . PRO A 1 88 ? -0.016 -17.759 13.422 1.00 89.94 88 PRO A CA 1
ATOM 674 C C . PRO A 1 88 ? 1.081 -17.363 12.424 1.00 89.94 88 PRO A C 1
ATOM 676 O O . PRO A 1 88 ? 0.751 -16.918 11.320 1.00 89.94 88 PRO A O 1
ATOM 679 N N . PRO A 1 89 ? 2.371 -17.546 12.768 1.00 90.81 89 PRO A N 1
ATOM 680 C CA . PRO A 1 89 ? 3.483 -17.168 11.897 1.00 90.81 89 PRO A CA 1
ATOM 681 C C . PRO A 1 89 ? 3.362 -17.729 10.476 1.00 90.81 89 PRO A C 1
ATOM 683 O O . PRO A 1 89 ? 3.673 -17.035 9.518 1.00 90.81 89 PRO A O 1
ATOM 686 N N . GLU A 1 90 ? 2.826 -18.943 10.328 1.00 92.75 90 GLU A N 1
ATOM 687 C CA . GLU A 1 90 ? 2.569 -19.565 9.024 1.00 92.75 90 GLU A CA 1
ATOM 688 C C . GLU A 1 90 ? 1.620 -18.734 8.145 1.00 92.75 90 GLU A C 1
ATOM 690 O O . GLU A 1 90 ? 1.902 -18.502 6.971 1.00 92.75 90 GLU A O 1
ATOM 695 N N . ALA A 1 91 ? 0.518 -18.230 8.708 1.00 91.62 91 ALA A N 1
ATOM 696 C CA . ALA A 1 91 ? -0.422 -17.397 7.963 1.00 91.62 91 ALA A CA 1
ATOM 697 C C . ALA A 1 91 ? 0.170 -16.015 7.655 1.00 91.62 91 ALA A C 1
ATOM 699 O O . ALA A 1 91 ? -0.043 -15.484 6.567 1.00 91.62 91 ALA A O 1
ATOM 700 N N . VAL A 1 92 ? 0.952 -15.450 8.583 1.00 93.38 92 VAL A N 1
ATOM 701 C CA . VAL A 1 92 ? 1.688 -14.200 8.345 1.00 93.38 92 VAL A CA 1
ATOM 702 C C . VAL A 1 92 ? 2.638 -14.361 7.159 1.00 93.38 92 VAL A C 1
ATOM 704 O O . VAL A 1 92 ? 2.611 -13.532 6.250 1.00 93.38 92 VAL A O 1
ATOM 707 N N . GLU A 1 93 ? 3.431 -15.433 7.122 1.00 93.19 93 GLU A N 1
ATOM 708 C CA . GLU A 1 93 ? 4.333 -15.693 5.998 1.00 93.19 93 GLU A CA 1
ATOM 709 C C . GLU A 1 93 ? 3.575 -15.940 4.692 1.00 93.19 93 GLU A C 1
ATOM 711 O O . GLU A 1 93 ? 3.988 -15.422 3.657 1.00 93.19 93 GLU A O 1
ATOM 716 N N . ALA A 1 94 ? 2.431 -16.630 4.720 1.00 94.06 94 ALA A N 1
ATOM 717 C CA . ALA A 1 94 ? 1.594 -16.792 3.531 1.00 94.06 94 ALA A CA 1
ATOM 718 C C . ALA A 1 94 ? 1.118 -15.439 2.969 1.00 94.06 94 ALA A C 1
ATOM 720 O O . ALA A 1 94 ? 1.198 -15.211 1.760 1.00 94.06 94 ALA A O 1
ATOM 721 N N . PHE A 1 95 ? 0.691 -14.505 3.828 1.00 93.81 95 PHE A N 1
ATOM 722 C CA . PHE A 1 95 ? 0.314 -13.157 3.392 1.00 93.81 95 PHE A CA 1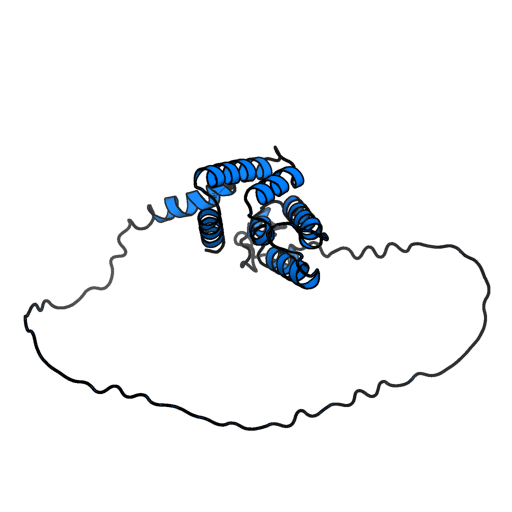
ATOM 723 C C . PHE A 1 95 ? 1.496 -12.371 2.830 1.00 93.81 95 PHE A C 1
ATOM 725 O O . PHE A 1 95 ? 1.350 -11.677 1.823 1.00 93.81 95 PHE A O 1
ATOM 732 N N . VAL A 1 96 ? 2.666 -12.472 3.462 1.00 94.50 96 VAL A N 1
ATOM 733 C CA . VAL A 1 96 ? 3.869 -11.785 2.984 1.00 94.50 96 VAL A CA 1
ATOM 734 C C . VAL A 1 96 ? 4.318 -12.351 1.638 1.00 94.50 96 VAL A C 1
ATOM 736 O O . VAL A 1 96 ? 4.604 -11.583 0.720 1.00 94.50 96 VAL A O 1
ATOM 739 N N . GLN A 1 97 ? 4.317 -13.673 1.482 1.00 92.75 97 GLN A N 1
ATOM 740 C CA . GLN A 1 97 ? 4.652 -14.339 0.228 1.00 92.75 97 GLN A CA 1
ATOM 741 C C . GLN A 1 97 ? 3.687 -13.925 -0.886 1.00 92.75 97 GLN A C 1
ATOM 743 O O . GLN A 1 97 ? 4.118 -13.479 -1.951 1.00 92.75 97 GLN A O 1
ATOM 748 N N . GLN A 1 98 ? 2.382 -13.964 -0.610 1.00 91.88 98 GLN A N 1
ATOM 749 C CA . GLN A 1 98 ? 1.361 -13.516 -1.551 1.00 91.88 98 GLN A CA 1
ATOM 750 C C . GLN A 1 98 ? 1.540 -12.037 -1.923 1.00 91.88 98 GLN A C 1
ATOM 752 O O . GLN A 1 98 ? 1.361 -11.671 -3.087 1.00 91.88 98 GLN A O 1
ATOM 757 N N . ALA A 1 99 ? 1.899 -11.174 -0.970 1.00 92.50 99 ALA A N 1
ATOM 758 C CA . ALA A 1 99 ? 2.185 -9.768 -1.235 1.00 92.50 99 ALA A CA 1
ATOM 759 C C . ALA A 1 99 ? 3.417 -9.591 -2.132 1.00 92.50 99 ALA A C 1
ATOM 761 O O . ALA A 1 99 ? 3.380 -8.786 -3.059 1.00 92.50 99 ALA A O 1
ATOM 762 N N . MET A 1 100 ? 4.488 -10.359 -1.910 1.00 89.94 100 MET A N 1
ATOM 763 C CA . MET A 1 100 ? 5.692 -10.322 -2.746 1.00 89.94 100 MET A CA 1
ATOM 764 C C . MET A 1 100 ? 5.416 -10.814 -4.170 1.00 89.94 100 MET A C 1
ATOM 766 O O . MET A 1 100 ? 5.832 -10.176 -5.143 1.00 89.94 100 MET A O 1
ATOM 770 N N . GLU A 1 101 ? 4.661 -11.897 -4.327 1.00 88.88 101 GLU A N 1
ATOM 771 C CA . GLU A 1 101 ? 4.242 -12.402 -5.638 1.00 88.88 101 GLU A CA 1
ATOM 772 C C . GLU A 1 101 ? 3.395 -11.367 -6.379 1.00 88.88 101 GLU A C 1
ATOM 774 O O . GLU A 1 101 ? 3.680 -11.055 -7.541 1.00 88.88 101 GLU A O 1
ATOM 779 N N . ASN A 1 102 ? 2.451 -10.745 -5.666 1.00 89.25 102 ASN A N 1
ATOM 780 C CA . ASN A 1 102 ? 1.571 -9.695 -6.173 1.00 89.25 102 ASN A CA 1
ATOM 781 C C . ASN A 1 102 ? 2.176 -8.288 -6.111 1.00 89.25 102 ASN A C 1
ATOM 783 O O . ASN A 1 102 ? 1.441 -7.300 -6.193 1.00 89.25 102 ASN A O 1
ATOM 787 N N . SER A 1 103 ? 3.499 -8.170 -5.998 1.00 89.81 103 SER A N 1
ATOM 788 C CA . SER A 1 103 ? 4.162 -6.874 -5.949 1.00 89.81 103 SER A CA 1
ATOM 789 C C . SER A 1 103 ? 4.662 -6.398 -7.311 1.00 89.81 103 SER A C 1
ATOM 791 O O . SER A 1 103 ? 5.064 -7.188 -8.170 1.00 89.81 103 SER A O 1
ATOM 793 N N . SER A 1 104 ? 4.648 -5.078 -7.508 1.00 88.62 104 SER A N 1
ATOM 794 C CA . SER A 1 104 ? 5.260 -4.464 -8.690 1.00 88.62 104 SER A CA 1
ATOM 795 C C . SER A 1 104 ? 6.770 -4.732 -8.730 1.00 88.62 104 SER A C 1
ATOM 797 O O . SER A 1 104 ? 7.430 -4.842 -7.690 1.00 88.62 104 SER A O 1
ATOM 799 N N . TRP A 1 105 ? 7.341 -4.838 -9.928 1.00 88.69 105 TRP A N 1
ATOM 800 C CA . TRP A 1 105 ? 8.770 -5.111 -10.099 1.00 88.69 105 TRP A CA 1
ATOM 801 C C . TRP A 1 105 ? 9.401 -4.148 -11.099 1.00 88.69 105 TRP A C 1
ATOM 803 O O . TRP A 1 105 ? 8.823 -3.846 -12.142 1.00 88.69 105 TRP A O 1
ATOM 813 N N . GLN A 1 106 ? 10.596 -3.657 -10.781 1.00 90.06 106 GLN A N 1
ATOM 814 C CA . GLN A 1 106 ? 11.356 -2.776 -11.663 1.00 90.06 106 GLN A CA 1
ATOM 815 C C . GLN A 1 106 ? 12.224 -3.617 -12.596 1.00 90.06 106 GLN A C 1
ATOM 817 O O . GLN A 1 106 ? 12.921 -4.532 -12.162 1.00 90.06 106 GLN A O 1
ATOM 822 N N . CYS A 1 107 ? 12.162 -3.336 -13.895 1.00 91.62 107 CYS A N 1
ATOM 823 C CA . CYS A 1 107 ? 12.976 -4.035 -14.873 1.00 91.62 107 CYS A CA 1
ATOM 824 C C . CYS A 1 107 ? 14.445 -3.610 -14.736 1.00 91.62 107 CYS A C 1
ATOM 826 O O . CYS A 1 107 ? 14.732 -2.427 -14.906 1.00 91.62 107 CYS A O 1
ATOM 828 N N . PRO A 1 108 ? 15.400 -4.535 -14.539 1.00 90.25 108 PRO A N 1
ATOM 829 C CA . PRO A 1 108 ? 16.812 -4.178 -14.391 1.00 90.25 108 PRO A CA 1
ATOM 830 C C . PRO A 1 108 ? 17.423 -3.645 -15.692 1.00 90.25 108 PRO A C 1
ATOM 832 O O . PRO A 1 108 ? 18.448 -2.976 -15.667 1.00 90.25 108 PRO A O 1
ATOM 835 N N . ARG A 1 109 ? 16.805 -3.934 -16.846 1.00 93.00 109 ARG A N 1
ATOM 836 C CA . ARG A 1 109 ? 17.317 -3.518 -18.157 1.00 93.00 109 ARG A CA 1
ATOM 837 C C . ARG A 1 109 ? 16.941 -2.088 -18.526 1.00 93.00 109 ARG A C 1
ATOM 839 O O . ARG A 1 109 ? 17.751 -1.398 -19.130 1.00 93.00 109 ARG A O 1
ATOM 846 N N . CYS A 1 110 ? 15.713 -1.662 -18.233 1.00 93.81 110 CYS A N 1
ATOM 847 C CA . CYS A 1 110 ? 15.216 -0.341 -18.639 1.00 93.81 110 CYS A CA 1
ATOM 848 C C . CYS A 1 110 ? 14.663 0.511 -17.489 1.00 93.81 110 CYS A C 1
ATOM 850 O O . CYS A 1 110 ? 14.189 1.613 -17.738 1.00 93.81 110 CYS A O 1
ATOM 852 N N . GLY A 1 111 ? 14.669 0.012 -16.251 1.00 90.19 111 GLY A N 1
ATOM 853 C CA . GLY A 1 111 ? 14.153 0.716 -15.073 1.00 90.19 111 GLY A CA 1
ATOM 854 C C . GLY A 1 111 ? 12.626 0.819 -14.995 1.00 90.19 111 GLY A C 1
ATOM 855 O O . GLY A 1 111 ? 12.100 1.376 -14.038 1.00 90.19 111 GLY A O 1
ATOM 856 N N . MET A 1 112 ? 11.883 0.293 -15.975 1.00 90.56 112 MET A N 1
ATOM 857 C CA . MET A 1 112 ? 10.423 0.396 -15.990 1.00 90.56 112 MET A CA 1
ATOM 858 C C . MET A 1 112 ? 9.791 -0.446 -14.876 1.00 90.56 112 MET A C 1
ATOM 860 O O . MET A 1 112 ? 10.072 -1.641 -14.771 1.00 90.56 112 MET A O 1
ATOM 864 N N . THR A 1 113 ? 8.900 0.158 -14.090 1.00 89.69 113 THR A N 1
ATOM 865 C CA . THR A 1 113 ? 8.066 -0.547 -13.107 1.00 89.69 113 THR A CA 1
ATOM 866 C C . THR A 1 113 ? 6.918 -1.263 -13.808 1.00 89.69 113 THR A C 1
ATOM 868 O O . THR A 1 113 ? 6.080 -0.629 -14.445 1.00 89.69 113 THR A O 1
ATOM 871 N N . ASN A 1 114 ? 6.867 -2.583 -13.664 1.00 89.94 114 ASN A N 1
ATOM 872 C CA . ASN A 1 114 ? 5.856 -3.451 -14.251 1.00 89.94 114 ASN A CA 1
ATOM 873 C C . ASN A 1 114 ? 4.841 -3.889 -13.192 1.00 89.94 114 ASN A C 1
ATOM 875 O O . ASN A 1 114 ? 5.130 -3.938 -11.990 1.00 89.94 114 ASN A O 1
ATOM 879 N N . GLY A 1 115 ? 3.641 -4.220 -13.664 1.00 86.44 115 GLY A N 1
ATOM 880 C CA . GLY A 1 115 ? 2.565 -4.716 -12.819 1.00 86.44 115 GLY A CA 1
ATOM 881 C C . GLY A 1 115 ? 2.871 -6.094 -12.213 1.00 86.44 115 GLY A C 1
ATOM 882 O O . GLY A 1 115 ? 3.669 -6.860 -12.756 1.00 86.44 115 GLY A O 1
ATOM 883 N N . PRO A 1 116 ? 2.208 -6.446 -11.104 1.00 84.88 116 PRO A N 1
ATOM 884 C CA . PRO A 1 116 ? 2.483 -7.682 -10.373 1.00 84.88 116 PRO A CA 1
ATOM 885 C C . PRO A 1 116 ? 2.151 -8.979 -11.122 1.00 84.88 116 PRO A C 1
ATOM 887 O O . PRO A 1 116 ? 2.804 -9.996 -10.906 1.00 84.88 116 PRO A O 1
ATOM 890 N N . GLY A 1 117 ? 1.181 -8.938 -12.039 1.00 85.12 117 GLY A N 1
ATOM 891 C CA . GLY A 1 117 ? 0.845 -10.065 -12.918 1.00 85.12 117 GLY A CA 1
ATOM 892 C C . GLY A 1 117 ? 1.678 -10.132 -14.203 1.00 85.12 117 GLY A C 1
ATOM 893 O O . GLY A 1 117 ? 1.519 -11.066 -14.985 1.00 85.12 117 GLY A O 1
ATOM 894 N N . SER A 1 118 ? 2.547 -9.150 -14.459 1.00 90.25 118 SER A N 1
ATOM 895 C CA . SER A 1 118 ? 3.357 -9.122 -15.676 1.00 90.25 118 SER A CA 1
ATOM 896 C C . SER A 1 118 ? 4.592 -10.002 -15.496 1.00 90.25 118 SER A C 1
ATOM 898 O O . SER A 1 118 ? 5.459 -9.714 -14.671 1.00 90.25 118 SER A O 1
ATOM 900 N N . HIS A 1 119 ? 4.704 -11.066 -16.292 1.00 91.44 119 HIS A N 1
ATOM 901 C CA . HIS A 1 119 ? 5.899 -11.919 -16.323 1.00 91.44 119 HIS A CA 1
ATOM 902 C C . HIS A 1 119 ? 7.011 -11.365 -17.221 1.00 91.44 119 HIS A C 1
ATOM 904 O O . HIS A 1 119 ? 8.153 -11.807 -17.111 1.00 91.44 119 HIS A O 1
ATOM 910 N N . LEU A 1 120 ? 6.688 -10.404 -18.091 1.00 95.12 120 LEU A N 1
ATOM 911 C CA . LEU A 1 120 ? 7.601 -9.747 -19.024 1.00 95.12 120 LEU A CA 1
ATOM 912 C C . LEU A 1 120 ? 7.534 -8.232 -18.823 1.00 95.12 120 LEU A C 1
ATOM 914 O O . LEU A 1 120 ? 6.499 -7.705 -18.421 1.00 95.12 120 LEU A O 1
ATOM 918 N N . CYS A 1 121 ? 8.637 -7.540 -19.097 1.00 95.06 121 CYS A N 1
ATOM 919 C CA . CYS A 1 121 ? 8.677 -6.088 -19.039 1.00 95.06 121 CYS A CA 1
ATOM 920 C C . CYS A 1 121 ? 7.940 -5.473 -20.233 1.00 95.06 121 CYS A C 1
ATOM 922 O O . CYS A 1 121 ? 8.275 -5.785 -21.375 1.00 95.06 121 CYS A O 1
ATOM 924 N N . ASP A 1 122 ? 7.038 -4.526 -19.983 1.00 94.56 122 ASP A N 1
ATOM 925 C CA . ASP A 1 122 ? 6.258 -3.865 -21.040 1.00 94.56 122 ASP A CA 1
ATOM 926 C C . ASP A 1 122 ? 7.134 -3.038 -22.003 1.00 94.56 122 ASP A C 1
ATOM 928 O O . ASP A 1 122 ? 6.774 -2.835 -23.160 1.00 94.56 122 ASP A O 1
ATOM 932 N N . GLY A 1 123 ? 8.303 -2.569 -21.549 1.00 95.06 123 GLY A N 1
ATOM 933 C CA . GLY A 1 123 ? 9.215 -1.754 -22.357 1.00 95.06 123 GLY A CA 1
ATOM 934 C C . GLY A 1 123 ? 10.238 -2.547 -23.176 1.00 95.06 123 GLY A C 1
ATOM 935 O O . GLY A 1 123 ? 10.591 -2.135 -24.276 1.00 95.06 123 GLY A O 1
ATOM 936 N N . CYS A 1 124 ? 10.755 -3.663 -22.652 1.00 96.19 124 CYS A N 1
ATOM 93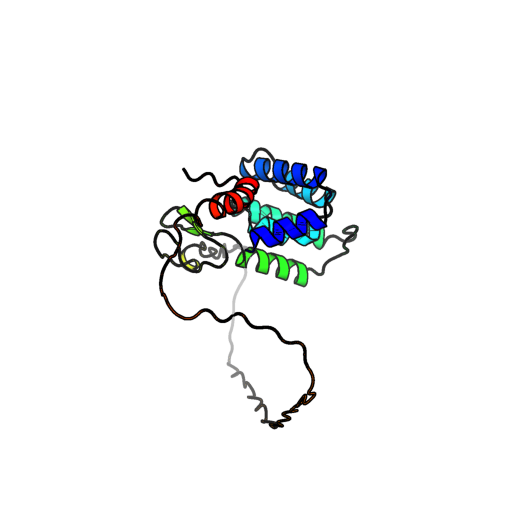7 C CA . CYS A 1 124 ? 11.868 -4.392 -23.285 1.00 96.19 124 CYS A CA 1
ATOM 938 C C . CYS A 1 124 ? 11.685 -5.914 -23.369 1.00 96.19 124 CYS A C 1
ATOM 940 O O . CYS A 1 124 ? 12.619 -6.611 -23.770 1.00 96.19 124 CYS A O 1
ATOM 942 N N . ALA A 1 125 ? 10.521 -6.427 -22.958 1.00 95.44 125 ALA A N 1
ATOM 943 C CA . ALA A 1 125 ? 10.158 -7.845 -22.926 1.00 95.44 125 ALA A CA 1
ATOM 944 C C . ALA A 1 125 ? 11.076 -8.756 -22.084 1.00 95.44 125 ALA A C 1
ATOM 946 O O . ALA A 1 125 ? 10.982 -9.978 -22.178 1.00 95.44 125 ALA A O 1
ATOM 947 N N . LEU A 1 126 ? 11.950 -8.201 -21.232 1.00 94.50 126 LEU A N 1
ATOM 948 C CA . LEU A 1 126 ? 12.756 -9.001 -20.304 1.00 94.50 126 LEU A CA 1
ATOM 949 C C . LEU A 1 126 ? 11.855 -9.701 -19.276 1.00 94.50 126 LEU A C 1
ATOM 951 O O . LEU A 1 126 ? 10.939 -9.078 -18.746 1.00 94.50 126 LEU A O 1
ATOM 955 N N . GLY A 1 127 ? 12.129 -10.969 -18.966 1.00 92.81 127 GLY A N 1
ATOM 956 C CA . GLY A 1 127 ? 11.364 -11.724 -17.973 1.00 92.81 127 GLY A CA 1
ATOM 957 C C . GLY A 1 127 ? 11.606 -11.276 -16.528 1.00 92.81 127 GLY A C 1
ATOM 958 O O . GLY A 1 127 ? 12.733 -10.962 -16.150 1.00 92.81 127 GLY A O 1
ATOM 959 N N . ARG A 1 128 ? 10.558 -11.320 -15.694 1.00 88.88 128 ARG A N 1
ATOM 960 C CA . ARG A 1 128 ? 10.597 -10.986 -14.255 1.00 88.88 128 ARG A CA 1
ATOM 961 C C . ARG A 1 128 ? 11.618 -11.818 -13.474 1.00 88.88 128 ARG A C 1
ATOM 963 O O . ARG A 1 128 ? 12.241 -11.300 -12.557 1.00 88.88 128 ARG A O 1
ATOM 970 N N . ALA A 1 129 ? 11.832 -13.079 -13.853 1.00 84.31 129 ALA A N 1
ATOM 971 C CA . ALA A 1 129 ? 12.822 -13.947 -13.208 1.00 84.31 129 ALA A CA 1
ATOM 972 C C . ALA A 1 129 ? 14.260 -13.407 -13.331 1.00 84.31 129 ALA A C 1
ATOM 974 O O . ALA A 1 129 ? 15.067 -13.621 -12.439 1.00 84.31 129 ALA A O 1
ATOM 975 N N . ALA A 1 130 ? 14.563 -12.651 -14.392 1.00 72.00 130 ALA A N 1
ATOM 976 C CA . ALA A 1 130 ? 15.859 -11.991 -14.554 1.00 72.00 130 ALA A CA 1
ATOM 977 C C . ALA A 1 130 ? 15.983 -10.690 -13.735 1.00 72.00 130 ALA A C 1
ATOM 979 O O . ALA A 1 130 ? 17.054 -10.093 -13.702 1.00 72.00 130 ALA A O 1
ATOM 980 N N . ALA A 1 131 ? 14.887 -10.218 -13.128 1.00 63.50 131 ALA A N 1
ATOM 981 C CA . ALA A 1 131 ? 14.826 -8.994 -12.331 1.00 63.50 131 ALA A CA 1
ATOM 982 C C . ALA A 1 131 ? 14.956 -9.232 -10.826 1.00 63.50 131 ALA A C 1
ATOM 984 O O . ALA A 1 131 ? 15.223 -8.285 -10.089 1.00 63.50 131 A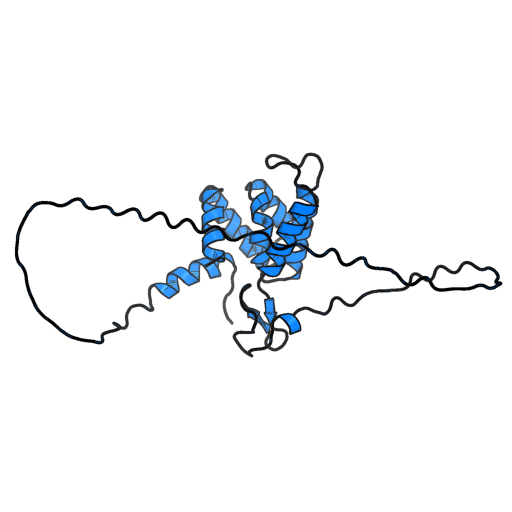LA A O 1
ATOM 985 N N . GLN A 1 132 ? 14.751 -10.464 -10.360 1.00 62.78 132 GLN A N 1
ATOM 986 C CA . GLN A 1 132 ? 15.074 -10.793 -8.981 1.00 62.78 132 GLN A CA 1
ATOM 987 C C . GLN A 1 132 ? 16.597 -10.887 -8.883 1.00 62.78 132 GLN A C 1
ATOM 989 O O . GLN A 1 132 ? 17.183 -11.666 -9.641 1.00 62.78 132 GLN A O 1
ATOM 994 N N . PRO A 1 133 ? 17.257 -10.106 -8.005 1.00 55.62 133 PRO A N 1
ATOM 995 C CA . PRO A 1 133 ? 18.630 -10.424 -7.664 1.00 55.62 133 PRO A CA 1
ATOM 996 C C . PRO A 1 133 ? 18.592 -11.864 -7.162 1.00 55.62 133 PRO A C 1
ATOM 998 O O . PRO A 1 133 ? 17.783 -12.183 -6.285 1.00 55.62 133 PRO A O 1
ATOM 1001 N N . ALA A 1 134 ? 19.378 -12.750 -7.779 1.00 49.91 134 ALA A N 1
ATOM 1002 C CA . ALA A 1 134 ? 19.633 -14.047 -7.179 1.00 49.91 134 ALA A CA 1
ATOM 1003 C C . ALA A 1 134 ? 20.038 -13.730 -5.742 1.00 49.91 134 ALA A C 1
ATOM 1005 O O . ALA A 1 134 ? 20.970 -12.951 -5.553 1.00 49.91 134 ALA A O 1
ATOM 1006 N N . ALA A 1 135 ? 19.252 -14.189 -4.765 1.00 48.28 135 ALA A N 1
ATOM 1007 C CA . ALA A 1 135 ? 19.625 -14.058 -3.371 1.00 48.28 135 ALA A CA 1
ATOM 1008 C C . ALA A 1 135 ? 21.012 -14.682 -3.286 1.00 48.28 135 ALA A C 1
ATOM 1010 O O . ALA A 1 135 ? 21.158 -15.888 -3.488 1.00 48.28 135 ALA A O 1
ATOM 1011 N N . GLU A 1 136 ? 22.026 -13.830 -3.174 1.00 45.75 136 GLU A N 1
ATOM 1012 C CA . GLU A 1 136 ? 23.397 -14.274 -3.087 1.00 45.75 136 GLU A CA 1
ATOM 1013 C C . GLU A 1 136 ? 23.439 -15.064 -1.790 1.00 45.75 136 GLU A C 1
ATOM 1015 O O . GLU A 1 136 ? 23.177 -14.535 -0.710 1.00 45.75 136 GLU A O 1
ATOM 1020 N N . ASP A 1 137 ? 23.603 -16.372 -1.951 1.00 39.16 137 ASP A N 1
ATOM 1021 C CA . ASP A 1 137 ? 23.766 -17.353 -0.900 1.00 39.16 137 ASP A CA 1
ATOM 1022 C C . ASP A 1 137 ? 25.013 -16.942 -0.113 1.00 39.16 137 ASP A C 1
ATOM 1024 O O . ASP A 1 137 ? 26.134 -17.344 -0.419 1.00 39.16 137 ASP A O 1
ATOM 1028 N N . SER A 1 138 ? 24.837 -16.042 0.855 1.00 45.53 138 SER A N 1
ATOM 1029 C CA . SER A 1 138 ? 25.843 -15.715 1.854 1.00 45.53 138 SER A CA 1
ATOM 1030 C C . SER A 1 138 ? 25.965 -16.903 2.802 1.00 45.53 138 SER A C 1
ATOM 1032 O O . SER A 1 138 ? 25.630 -16.831 3.981 1.00 45.53 138 SER A O 1
ATOM 1034 N N . THR A 1 139 ? 26.500 -18.009 2.291 1.00 46.94 139 THR A N 1
ATOM 1035 C CA . THR A 1 139 ? 27.303 -18.921 3.093 1.00 46.94 139 THR A CA 1
ATOM 1036 C C . THR A 1 139 ? 28.640 -18.234 3.367 1.00 46.94 139 THR A C 1
ATOM 1038 O O . THR A 1 139 ? 29.674 -18.629 2.832 1.00 46.94 139 THR A O 1
ATOM 1041 N N . GLU A 1 140 ? 28.635 -17.171 4.174 1.00 45.59 140 GLU A N 1
ATOM 1042 C CA . GLU A 1 140 ? 29.862 -16.759 4.848 1.00 45.59 140 GLU A CA 1
ATOM 1043 C C . GLU A 1 140 ? 30.077 -17.725 6.007 1.00 45.59 140 GLU A C 1
ATOM 1045 O O . GLU A 1 140 ? 29.386 -17.721 7.028 1.00 45.59 140 GLU A O 1
ATOM 1050 N N . ALA A 1 141 ? 31.008 -18.639 5.752 1.00 43.44 141 ALA A N 1
ATOM 1051 C CA . ALA A 1 141 ? 31.557 -19.577 6.698 1.00 43.44 141 ALA A CA 1
ATOM 1052 C C . ALA A 1 141 ? 32.040 -18.829 7.945 1.00 43.44 141 ALA A C 1
ATOM 1054 O O . ALA A 1 141 ? 33.029 -18.101 7.913 1.00 43.44 141 ALA A O 1
ATOM 1055 N N . LEU A 1 142 ? 31.353 -19.047 9.064 1.00 44.75 142 LEU A N 1
ATOM 1056 C CA . LEU A 1 142 ? 31.893 -18.723 10.373 1.00 44.75 142 LEU A CA 1
ATOM 1057 C C . LEU A 1 142 ? 32.959 -19.782 10.693 1.00 44.75 142 LEU A C 1
ATOM 1059 O O . LEU A 1 142 ? 32.657 -20.849 11.232 1.00 44.75 142 LEU A O 1
ATOM 1063 N N . GLU A 1 143 ? 34.203 -19.512 10.298 1.00 43.41 143 GLU A N 1
ATOM 1064 C CA . GLU A 1 143 ? 35.372 -20.271 10.736 1.00 43.41 143 GLU A CA 1
ATOM 1065 C C . GLU A 1 143 ? 35.501 -20.133 12.259 1.00 43.41 143 GLU A C 1
ATOM 1067 O O . GLU A 1 143 ? 35.994 -19.143 12.793 1.00 43.41 143 GLU A O 1
ATOM 1072 N N . THR A 1 144 ? 35.005 -21.139 12.978 1.00 42.19 144 THR A N 1
ATOM 1073 C CA . THR A 1 144 ? 35.341 -21.353 14.384 1.00 42.19 144 THR A CA 1
ATOM 1074 C C . THR A 1 144 ? 36.560 -22.261 14.418 1.00 42.19 144 THR A C 1
ATOM 1076 O O . THR A 1 144 ? 36.446 -23.481 14.292 1.00 42.19 144 THR A O 1
ATOM 1079 N N . GLU A 1 145 ? 37.738 -21.661 14.567 1.00 49.25 145 GLU A N 1
ATOM 1080 C CA . GLU A 1 145 ? 38.953 -22.386 14.917 1.00 49.25 145 GLU A CA 1
ATOM 1081 C C . GLU A 1 145 ? 38.801 -23.018 16.304 1.00 49.25 145 GLU A C 1
ATOM 1083 O O . GLU A 1 145 ? 38.830 -22.326 17.318 1.00 49.25 145 GLU A O 1
ATOM 1088 N N . LEU A 1 146 ? 38.691 -24.346 16.353 1.00 39.28 146 LEU A N 1
ATOM 1089 C CA . LEU A 1 146 ? 39.019 -25.142 17.532 1.00 39.28 146 LEU A CA 1
ATOM 1090 C C . LEU A 1 146 ? 39.694 -26.445 17.085 1.00 39.28 146 LEU A C 1
ATOM 1092 O O . LEU A 1 146 ? 39.109 -27.310 16.436 1.00 39.28 146 LEU A O 1
ATOM 1096 N N . SER A 1 147 ? 40.969 -26.543 17.451 1.00 44.41 147 SER A N 1
ATOM 1097 C CA . SER A 1 147 ? 41.830 -27.719 17.334 1.00 44.41 147 SER A CA 1
ATOM 1098 C C . SER A 1 147 ? 41.217 -28.974 17.965 1.00 44.41 147 SER A C 1
ATOM 1100 O O . SER A 1 147 ? 40.797 -28.925 19.117 1.00 44.41 147 SER A O 1
ATOM 1102 N N . ALA A 1 148 ? 41.292 -30.117 17.268 1.00 40.78 148 ALA A N 1
ATOM 1103 C CA . ALA A 1 148 ? 42.073 -31.293 17.697 1.00 40.78 148 ALA A CA 1
ATOM 1104 C C . ALA A 1 148 ? 41.747 -32.574 16.890 1.00 40.78 148 ALA A C 1
ATOM 1106 O O . ALA A 1 148 ? 40.609 -33.022 16.819 1.00 40.78 148 ALA A O 1
ATOM 1107 N N . SER A 1 149 ? 42.819 -33.193 16.382 1.00 39.59 149 SER A N 1
ATOM 1108 C CA . SER A 1 149 ? 43.092 -34.638 16.271 1.00 39.59 149 SER A CA 1
ATOM 1109 C C . SER A 1 149 ? 42.087 -35.604 15.608 1.00 39.59 149 SER A C 1
ATOM 1111 O O . SER A 1 149 ? 41.062 -35.994 16.156 1.00 39.59 149 SER A O 1
ATOM 1113 N N . ALA A 1 150 ? 42.531 -36.158 14.473 1.00 43.69 150 ALA A N 1
ATOM 1114 C CA . ALA A 1 150 ? 42.123 -37.452 13.900 1.00 43.69 150 ALA A CA 1
ATOM 1115 C C . ALA A 1 150 ? 42.511 -38.646 14.835 1.00 43.69 150 ALA A C 1
ATOM 1117 O O . ALA A 1 150 ? 43.232 -38.390 15.802 1.00 43.69 150 ALA A O 1
ATOM 1118 N N . PRO A 1 151 ? 42.204 -39.951 14.559 1.00 51.53 151 PRO A N 1
ATOM 1119 C CA . PRO A 1 151 ? 41.698 -40.538 13.301 1.00 51.53 151 PRO A CA 1
ATOM 1120 C C . PRO A 1 151 ? 40.722 -41.760 13.403 1.00 51.53 151 PRO A C 1
ATOM 1122 O O . PRO A 1 151 ? 40.557 -42.379 14.447 1.00 51.53 151 PRO A O 1
ATOM 1125 N N . LYS A 1 152 ? 40.244 -42.207 12.219 1.00 40.81 152 LYS A N 1
ATOM 1126 C CA . LYS A 1 152 ? 39.990 -43.606 11.744 1.00 40.81 152 LYS A CA 1
ATOM 1127 C C . LYS A 1 152 ? 38.547 -44.024 11.377 1.00 40.81 152 LYS A C 1
ATOM 1129 O O . LYS A 1 152 ? 37.686 -44.201 12.219 1.00 40.81 152 LYS A O 1
ATOM 1134 N N . LYS A 1 153 ? 38.450 -44.429 10.096 1.00 42.56 153 LYS A N 1
ATOM 1135 C CA . LYS A 1 153 ? 37.816 -45.640 9.516 1.00 42.56 153 LYS A CA 1
ATOM 1136 C C . LYS A 1 153 ? 36.313 -45.898 9.749 1.00 42.56 153 LYS A C 1
ATOM 1138 O O . LYS A 1 153 ? 35.919 -46.346 10.813 1.00 42.56 153 LYS A O 1
ATOM 1143 N N . GLY A 1 154 ? 35.579 -46.003 8.631 1.00 38.97 154 GLY A N 1
ATOM 1144 C CA . GLY A 1 154 ? 34.758 -47.200 8.394 1.00 38.97 154 GLY A CA 1
ATOM 1145 C C . GLY A 1 154 ? 33.367 -47.025 7.773 1.00 38.97 154 GLY A C 1
ATOM 1146 O O . GLY A 1 154 ? 32.411 -46.727 8.463 1.00 38.97 154 GLY A O 1
ATOM 1147 N N . LYS A 1 155 ? 33.269 -47.468 6.513 1.00 48.75 155 LYS A N 1
ATOM 1148 C CA . LYS A 1 155 ? 32.246 -48.385 5.967 1.00 48.75 155 LYS A CA 1
ATOM 1149 C C . LYS A 1 155 ? 30.767 -47.951 5.827 1.00 48.75 155 LYS A C 1
ATOM 1151 O O . LYS A 1 155 ? 30.014 -47.867 6.783 1.00 48.75 155 LYS A O 1
ATOM 1156 N N . LYS A 1 156 ? 30.357 -48.124 4.560 1.00 50.97 156 LYS A N 1
ATOM 1157 C CA . LYS A 1 156 ? 29.140 -48.788 4.045 1.00 50.97 156 LYS A CA 1
ATOM 1158 C C . LYS A 1 156 ? 27.864 -47.951 3.954 1.00 50.97 156 LYS A C 1
ATOM 1160 O O . LYS A 1 156 ? 27.170 -47.696 4.929 1.00 50.97 156 LYS A O 1
ATOM 1165 N N . GLY A 1 157 ? 27.513 -47.677 2.698 1.00 55.91 157 GLY A N 1
ATOM 1166 C CA . GLY A 1 157 ? 26.216 -47.171 2.293 1.00 55.91 157 GLY A CA 1
ATOM 1167 C C . GLY A 1 157 ? 25.060 -48.106 2.640 1.00 55.91 157 GLY A C 1
ATOM 1168 O O . GLY A 1 157 ? 25.193 -49.331 2.701 1.00 55.91 157 GLY A O 1
ATOM 1169 N N . LYS A 1 158 ? 23.896 -47.487 2.808 1.00 58.94 158 LYS A N 1
ATOM 1170 C CA . LYS A 1 158 ? 22.592 -48.137 2.795 1.00 58.94 158 LYS A CA 1
ATOM 1171 C C . LYS A 1 158 ? 21.749 -47.416 1.751 1.00 58.94 158 LYS A C 1
ATOM 1173 O O . LYS A 1 158 ? 21.574 -46.205 1.807 1.00 58.94 158 LYS A O 1
ATOM 1178 N N . LYS A 1 159 ? 21.298 -48.180 0.758 1.00 57.69 159 LYS A N 1
ATOM 1179 C CA . LYS A 1 159 ? 20.388 -47.732 -0.294 1.00 57.69 159 LYS A CA 1
ATOM 1180 C C . LYS A 1 159 ? 19.026 -47.474 0.353 1.00 57.69 159 LYS A C 1
ATOM 1182 O O . LYS A 1 159 ? 18.483 -48.380 0.983 1.00 57.69 159 LYS A O 1
ATOM 1187 N N . SER A 1 160 ? 18.511 -46.255 0.213 1.00 56.81 160 SER A N 1
ATOM 1188 C CA . SER A 1 160 ? 17.153 -45.906 0.628 1.00 56.81 160 SER A CA 1
ATOM 1189 C C . SER A 1 160 ? 16.155 -46.624 -0.279 1.00 56.81 160 SER A C 1
ATOM 1191 O O . SER A 1 160 ? 16.171 -46.465 -1.501 1.00 56.81 160 SER A O 1
ATOM 1193 N N . LYS A 1 161 ? 15.336 -47.477 0.329 1.00 66.62 161 LYS A N 1
ATOM 1194 C CA . LYS A 1 161 ? 14.277 -48.255 -0.308 1.00 66.62 161 LYS A CA 1
ATOM 1195 C C . LYS A 1 161 ? 12.996 -47.430 -0.211 1.00 66.62 161 LYS A C 1
ATOM 1197 O O . LYS A 1 161 ? 12.231 -47.605 0.728 1.00 66.62 161 LYS A O 1
ATOM 1202 N N . PHE A 1 162 ? 12.792 -46.504 -1.147 1.00 63.22 162 PHE A N 1
ATOM 1203 C CA . PHE A 1 162 ? 11.498 -45.836 -1.274 1.00 63.22 162 PHE A CA 1
ATOM 1204 C C . PHE A 1 162 ? 10.474 -46.833 -1.818 1.00 63.22 162 PHE A C 1
ATOM 1206 O O . PHE A 1 162 ? 10.542 -47.292 -2.959 1.00 63.22 162 PHE A O 1
ATOM 1213 N N . GLU A 1 163 ? 9.556 -47.197 -0.936 1.00 51.03 163 GLU A N 1
ATOM 1214 C CA . GLU A 1 163 ? 8.390 -48.023 -1.182 1.00 51.03 163 GLU A CA 1
ATOM 1215 C C . GLU A 1 163 ? 7.357 -47.183 -1.944 1.00 51.03 163 GLU A C 1
ATOM 1217 O O . GLU A 1 163 ? 6.813 -46.199 -1.446 1.00 51.03 163 GLU A O 1
ATOM 1222 N N . ARG A 1 164 ? 7.161 -47.524 -3.221 1.00 53.94 164 ARG A N 1
ATOM 1223 C CA . ARG A 1 164 ? 6.210 -46.875 -4.125 1.00 53.94 164 ARG A CA 1
ATOM 1224 C C . ARG A 1 164 ? 4.806 -47.364 -3.760 1.00 53.94 164 ARG A C 1
ATOM 1226 O O . ARG A 1 164 ? 4.384 -48.426 -4.216 1.00 53.94 164 ARG A O 1
ATOM 1233 N N . LEU A 1 165 ? 4.093 -46.603 -2.932 1.00 53.56 165 LEU A N 1
ATOM 1234 C CA . LEU A 1 165 ? 2.658 -46.783 -2.718 1.00 53.56 165 LEU A CA 1
ATOM 1235 C C . LEU A 1 165 ? 1.929 -46.545 -4.048 1.00 53.56 165 LEU A C 1
ATOM 1237 O O . LEU A 1 165 ? 1.879 -45.429 -4.564 1.00 53.56 165 LEU A O 1
ATOM 1241 N N . ARG A 1 166 ? 1.394 -47.627 -4.622 1.00 51.12 166 ARG A N 1
ATOM 1242 C CA . ARG A 1 166 ? 0.385 -47.571 -5.681 1.00 51.12 166 ARG A CA 1
ATOM 1243 C C . ARG A 1 166 ? -0.906 -47.039 -5.060 1.00 51.12 166 ARG A C 1
ATOM 1245 O O . ARG A 1 166 ? -1.564 -47.762 -4.320 1.00 51.12 166 ARG A O 1
ATOM 1252 N N . LEU A 1 167 ? -1.260 -45.794 -5.367 1.00 50.19 167 LEU A N 1
ATOM 1253 C CA . LEU A 1 167 ? -2.634 -45.317 -5.226 1.00 50.19 167 LEU A CA 1
ATOM 1254 C C . LEU A 1 167 ? -3.480 -46.059 -6.263 1.00 50.19 167 LEU A C 1
ATOM 1256 O O . LEU A 1 167 ? -3.312 -45.873 -7.466 1.00 50.19 167 LEU A O 1
ATOM 1260 N N . SER A 1 168 ? -4.322 -46.963 -5.773 1.00 44.91 168 SER A N 1
ATOM 1261 C CA . SER A 1 168 ? -5.343 -47.657 -6.544 1.00 44.91 168 SER A CA 1
ATOM 1262 C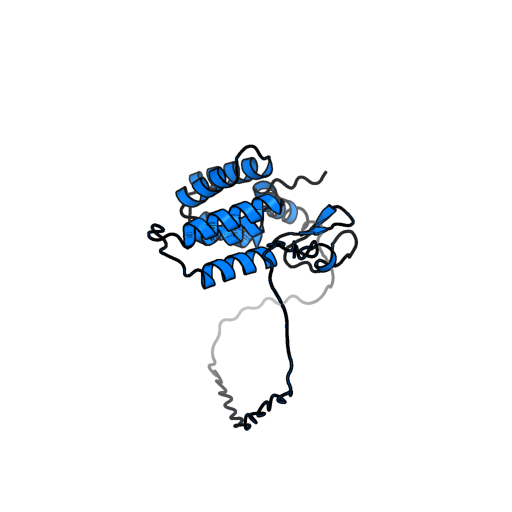 C . SER A 1 168 ? -6.419 -46.672 -6.987 1.00 44.91 168 SER A C 1
ATOM 1264 O O . SER A 1 168 ? -6.979 -45.944 -6.166 1.00 44.91 168 SER A O 1
ATOM 1266 N N . GLU A 1 169 ? -6.706 -46.702 -8.285 1.00 50.12 169 GLU A N 1
ATOM 1267 C CA . GLU A 1 169 ? -7.885 -46.124 -8.918 1.00 50.12 169 GLU A CA 1
ATOM 1268 C C . GLU A 1 169 ? -9.159 -46.534 -8.183 1.00 50.12 169 GLU A C 1
ATOM 1270 O O . GLU A 1 169 ? -9.427 -47.717 -7.987 1.00 50.12 169 GLU A O 1
ATOM 1275 N N . ASN A 1 170 ? -9.975 -45.543 -7.832 1.00 48.41 170 ASN A N 1
ATOM 1276 C CA . ASN A 1 170 ? -11.381 -45.753 -7.541 1.00 48.41 170 ASN A CA 1
ATOM 1277 C C . ASN A 1 170 ? -12.213 -44.645 -8.192 1.00 48.41 170 ASN A C 1
ATOM 1279 O O . ASN A 1 170 ? -12.354 -43.544 -7.675 1.00 48.41 170 ASN A O 1
ATOM 1283 N N . ARG A 1 171 ? -12.781 -45.047 -9.332 1.00 48.38 171 ARG A N 1
ATOM 1284 C CA . ARG A 1 171 ? -14.221 -45.043 -9.602 1.00 48.38 171 ARG A CA 1
ATOM 1285 C C . ARG A 1 171 ? -14.879 -43.691 -9.889 1.00 48.38 171 ARG A C 1
ATOM 1287 O O . ARG A 1 171 ? -15.299 -42.953 -9.006 1.00 48.38 171 ARG A O 1
ATOM 1294 N N . ALA A 1 172 ? -15.079 -43.501 -11.192 1.00 47.19 172 ALA A N 1
ATOM 1295 C CA . ALA A 1 172 ? -16.150 -42.726 -11.788 1.00 47.19 172 ALA A CA 1
ATOM 1296 C C . ALA A 1 172 ? -17.505 -43.013 -11.129 1.00 47.19 172 ALA A C 1
ATOM 1298 O O . ALA A 1 172 ? -17.882 -44.174 -10.942 1.00 47.19 172 ALA A O 1
ATOM 1299 N N . GLN A 1 173 ? -18.257 -41.948 -10.871 1.00 54.38 173 GLN A N 1
ATOM 1300 C CA . GLN A 1 173 ? -19.706 -41.989 -10.965 1.00 54.38 173 GLN A CA 1
ATOM 1301 C C . GLN A 1 173 ? -20.225 -40.614 -11.377 1.00 54.38 173 GLN A C 1
ATOM 1303 O O . GLN A 1 173 ? -20.218 -39.650 -10.614 1.00 54.38 173 GLN A O 1
ATOM 1308 N N . ASP A 1 174 ? -20.644 -40.574 -12.635 1.00 45.44 174 ASP A N 1
ATOM 1309 C CA . ASP A 1 174 ? -21.553 -39.607 -13.214 1.00 45.44 174 ASP A CA 1
ATOM 1310 C C . ASP A 1 174 ? -22.790 -39.419 -12.331 1.00 45.44 174 ASP A C 1
ATOM 1312 O O . ASP A 1 174 ? -23.380 -40.394 -11.867 1.00 45.44 174 ASP A O 1
ATOM 1316 N N . ASN A 1 175 ? -23.239 -38.175 -12.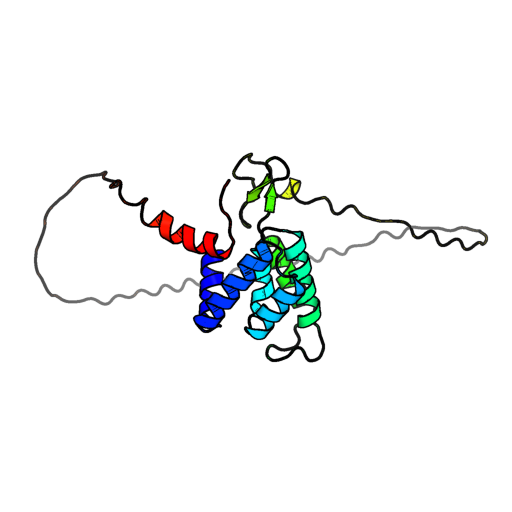169 1.00 53.31 175 ASN A N 1
ATOM 1317 C CA . ASN A 1 175 ? -24.668 -37.905 -12.062 1.00 53.31 175 ASN A CA 1
ATOM 1318 C C . ASN A 1 175 ? -24.991 -36.505 -12.582 1.00 53.31 175 ASN A C 1
ATOM 1320 O O . ASN A 1 175 ? -24.858 -35.480 -11.916 1.00 53.31 175 ASN A O 1
ATOM 1324 N N . ARG A 1 176 ? -25.421 -36.524 -13.840 1.00 45.66 176 ARG A N 1
ATOM 1325 C CA . ARG A 1 176 ? -26.049 -35.456 -14.600 1.00 45.66 176 ARG A CA 1
ATOM 1326 C C . ARG A 1 176 ? -27.494 -35.320 -14.120 1.00 45.66 176 ARG A C 1
ATOM 1328 O O . ARG A 1 176 ? -28.344 -36.112 -14.514 1.00 45.66 176 ARG A O 1
ATOM 1335 N N . ALA A 1 177 ? -27.774 -34.324 -13.287 1.00 43.28 177 ALA A N 1
ATOM 1336 C CA . ALA A 1 177 ? -29.142 -33.912 -12.997 1.00 43.28 177 ALA A CA 1
ATOM 1337 C C . ALA A 1 177 ? -29.553 -32.820 -13.992 1.00 43.28 177 ALA A C 1
ATOM 1339 O O . ALA A 1 177 ? -29.166 -31.659 -13.875 1.00 43.28 177 ALA A O 1
ATOM 1340 N N . SER A 1 178 ? -30.310 -33.238 -15.004 1.00 47.75 178 SER A N 1
ATOM 1341 C CA . SER A 1 178 ? -31.120 -32.368 -15.849 1.00 47.75 178 SER A CA 1
ATOM 1342 C C . SER A 1 178 ? -32.248 -31.774 -15.003 1.00 47.75 178 SER A C 1
ATOM 1344 O O . SER A 1 178 ? -33.051 -32.524 -14.454 1.00 47.75 178 SER A O 1
ATOM 1346 N N . ALA A 1 179 ? -32.326 -30.449 -14.917 1.00 44.34 179 ALA A N 1
ATOM 1347 C CA . ALA A 1 179 ? -33.520 -29.747 -14.463 1.00 44.34 179 ALA A CA 1
ATOM 1348 C C . ALA A 1 179 ? -34.089 -28.981 -15.660 1.00 44.34 179 ALA A C 1
ATOM 1350 O O . ALA A 1 179 ? -33.596 -27.918 -16.036 1.00 44.34 179 ALA A O 1
ATOM 1351 N N . SER A 1 180 ? -35.081 -29.595 -16.294 1.00 44.28 180 SER A N 1
ATOM 1352 C CA . SER A 1 180 ? -35.964 -28.972 -17.272 1.00 44.28 180 SER A CA 1
ATOM 1353 C C . SER A 1 180 ? -36.943 -28.079 -16.510 1.00 44.28 180 SER A C 1
ATOM 1355 O O . SER A 1 180 ? -37.652 -28.571 -15.635 1.00 44.28 180 SER A O 1
ATOM 1357 N N . ASN A 1 181 ? -36.975 -26.787 -16.827 1.00 53.22 181 ASN A N 1
ATOM 1358 C CA . ASN A 1 181 ? -38.075 -25.903 -16.453 1.00 53.22 181 ASN A CA 1
ATOM 1359 C C . ASN A 1 181 ? -38.890 -25.642 -17.718 1.00 53.22 181 ASN A C 1
ATOM 1361 O O . ASN A 1 181 ? -38.501 -24.816 -18.542 1.00 53.22 181 ASN A O 1
ATOM 1365 N N . ASP A 1 182 ? -39.997 -26.366 -17.847 1.00 41.50 182 ASP A N 1
ATOM 1366 C CA . ASP A 1 182 ? -41.106 -26.028 -18.733 1.00 41.50 182 ASP A CA 1
ATOM 1367 C C . ASP A 1 182 ? -42.157 -25.277 -17.908 1.00 41.50 182 ASP A C 1
ATOM 1369 O O . ASP A 1 182 ? -42.502 -25.676 -16.794 1.00 41.50 182 ASP A O 1
ATOM 1373 N N . GLY A 1 183 ? -42.624 -24.154 -18.446 1.00 41.88 183 GLY A N 1
ATOM 1374 C CA . GLY A 1 183 ? -43.556 -23.247 -17.787 1.00 41.88 183 GLY A CA 1
ATOM 1375 C C . GLY A 1 183 ? -43.896 -22.056 -18.675 1.00 41.88 183 GLY A C 1
ATOM 1376 O O . GLY A 1 183 ? -43.510 -20.927 -18.381 1.00 41.88 183 GLY A O 1
ATOM 1377 N N . GLU A 1 184 ? -44.587 -22.352 -19.777 1.00 41.53 184 GLU A N 1
ATOM 1378 C CA . GLU A 1 184 ? -45.509 -21.470 -20.510 1.00 41.53 184 GLU A CA 1
ATOM 1379 C C . GLU A 1 184 ? -46.479 -20.778 -19.501 1.00 41.53 184 GLU A C 1
ATOM 1381 O O . GLU A 1 184 ? -46.740 -21.315 -18.429 1.00 41.53 184 GLU A O 1
ATOM 1386 N N . ASP A 1 185 ? -47.072 -19.596 -19.687 1.00 40.72 185 ASP A N 1
ATOM 1387 C CA . ASP A 1 185 ? -47.551 -18.968 -20.910 1.00 40.72 185 ASP A CA 1
ATOM 1388 C C . ASP A 1 185 ? -48.075 -17.530 -20.644 1.00 40.72 185 ASP A C 1
ATOM 1390 O O . ASP A 1 185 ? -48.380 -17.151 -19.513 1.00 40.72 185 ASP A O 1
ATOM 1394 N N . ALA A 1 186 ? -48.321 -16.820 -21.751 1.00 41.22 186 ALA A N 1
ATOM 1395 C CA . ALA A 1 186 ? -49.349 -15.786 -21.964 1.00 41.22 186 ALA A CA 1
ATOM 1396 C C . ALA A 1 186 ? -49.079 -14.268 -21.738 1.00 41.22 186 ALA A C 1
ATOM 1398 O O . ALA A 1 186 ? -49.375 -13.673 -20.708 1.00 41.22 186 ALA A O 1
ATOM 1399 N N . ARG A 1 187 ? -48.778 -13.640 -22.891 1.00 40.88 187 ARG A N 1
ATOM 1400 C CA . ARG A 1 187 ? -49.502 -12.525 -23.565 1.00 40.88 187 ARG A CA 1
ATOM 1401 C C . ARG A 1 187 ? -49.434 -11.088 -23.020 1.00 40.88 187 ARG A C 1
ATOM 1403 O O . ARG A 1 187 ? -50.115 -10.708 -22.079 1.00 40.88 187 ARG A O 1
ATOM 1410 N N . GLY A 1 188 ? -48.829 -10.234 -23.853 1.00 35.50 188 GLY A N 1
ATOM 1411 C CA . GLY A 1 188 ? -49.121 -8.800 -23.949 1.00 35.50 188 GLY A CA 1
ATOM 1412 C C . GLY A 1 188 ? -48.363 -8.137 -25.103 1.00 35.50 188 GLY A C 1
ATOM 1413 O O . GLY A 1 188 ? -47.206 -7.771 -24.973 1.00 35.50 188 GLY A O 1
ATOM 1414 N N . THR A 1 189 ? -49.015 -8.032 -26.257 1.00 44.59 189 THR A N 1
ATOM 1415 C CA . THR A 1 189 ? -48.546 -7.479 -27.539 1.00 44.59 189 THR A CA 1
ATOM 1416 C C . THR A 1 189 ? -48.224 -5.977 -27.503 1.00 44.59 189 THR A C 1
ATOM 1418 O O . THR A 1 189 ? -49.050 -5.211 -27.024 1.00 44.59 189 THR A O 1
ATOM 1421 N N . SER A 1 190 ? -47.158 -5.516 -28.171 1.00 49.09 190 SER A N 1
ATOM 1422 C CA . SER A 1 190 ? -47.314 -4.686 -29.385 1.00 49.09 190 SER A CA 1
ATOM 1423 C C . SER A 1 190 ? -45.991 -4.372 -30.108 1.00 49.09 190 SER A C 1
ATOM 1425 O O . SER A 1 190 ? -44.952 -4.072 -29.533 1.00 49.09 190 SER A O 1
ATOM 1427 N N . SER A 1 191 ? -46.117 -4.514 -31.421 1.00 43.12 191 SER A N 1
ATOM 1428 C CA . SER A 1 191 ? -45.295 -4.132 -32.565 1.00 43.12 191 SER A CA 1
ATOM 1429 C C . SER A 1 191 ? -44.385 -2.896 -32.438 1.00 43.12 191 SER A C 1
ATOM 1431 O O . SER A 1 191 ? -44.882 -1.788 -32.284 1.00 43.12 191 SER A O 1
ATOM 1433 N N . GLN A 1 192 ? -43.087 -3.061 -32.728 1.00 52.28 192 GLN A N 1
ATOM 1434 C CA . GLN A 1 192 ? -42.383 -2.163 -33.657 1.00 52.28 192 GLN A CA 1
ATOM 1435 C C . GLN A 1 192 ? -41.174 -2.875 -34.285 1.00 52.28 192 GLN A C 1
ATOM 1437 O O . GLN A 1 192 ? -40.115 -3.026 -33.682 1.00 52.28 192 GLN A O 1
ATOM 1442 N N . ARG A 1 193 ? -41.345 -3.336 -35.529 1.00 41.81 193 ARG A N 1
ATOM 1443 C CA . ARG A 1 193 ? -40.248 -3.772 -36.399 1.00 41.81 193 ARG A CA 1
ATOM 1444 C C . ARG A 1 193 ? -39.647 -2.546 -37.078 1.00 41.81 193 ARG A C 1
ATOM 1446 O O . ARG A 1 193 ? -40.366 -1.874 -37.807 1.00 41.81 193 ARG A O 1
ATOM 1453 N N . GLN A 1 194 ? -38.337 -2.349 -36.957 1.00 50.47 194 GLN A N 1
ATOM 1454 C CA . GLN A 1 194 ? -37.525 -1.883 -38.080 1.00 50.47 194 GLN A CA 1
ATOM 1455 C C . GLN A 1 194 ? -36.216 -2.669 -38.153 1.00 50.47 194 GLN A C 1
ATOM 1457 O O . GLN A 1 194 ? -35.662 -3.138 -37.163 1.00 50.47 194 GLN A O 1
ATOM 1462 N N . ALA A 1 195 ? -35.842 -2.892 -39.400 1.00 40.06 195 ALA A N 1
ATOM 1463 C CA . ALA A 1 195 ? -34.958 -3.906 -39.918 1.00 40.06 195 ALA A CA 1
ATOM 1464 C C . ALA A 1 195 ? -33.511 -3.406 -40.050 1.00 40.06 195 ALA A C 1
ATOM 1466 O O . ALA A 1 195 ? -33.277 -2.288 -40.484 1.00 40.06 195 ALA A O 1
ATOM 1467 N N . VAL A 1 196 ? -32.588 -4.325 -39.755 1.00 43.75 196 VAL A N 1
ATOM 1468 C CA . VAL A 1 196 ? -31.396 -4.686 -40.542 1.00 43.75 196 VAL A CA 1
ATOM 1469 C C . VAL A 1 196 ? -30.349 -3.598 -40.825 1.00 43.75 196 VAL A C 1
ATOM 1471 O O . VAL A 1 196 ? -30.500 -2.760 -41.701 1.00 43.75 196 VAL A O 1
ATOM 1474 N N . GLY A 1 197 ? -29.174 -3.830 -40.230 1.00 39.75 197 GLY A N 1
ATOM 1475 C CA . GLY A 1 197 ? -27.900 -3.767 -40.945 1.00 39.75 197 GLY A CA 1
ATOM 1476 C C . GLY A 1 197 ? -27.070 -2.511 -40.712 1.00 39.75 197 GLY A C 1
ATOM 1477 O O . GLY A 1 197 ? -27.363 -1.468 -41.268 1.00 39.75 197 GLY A O 1
ATOM 1478 N N . ALA A 1 198 ? -25.963 -2.650 -39.980 1.00 41.56 198 ALA A N 1
ATOM 1479 C CA . ALA A 1 198 ? -24.640 -2.236 -40.452 1.00 41.56 198 ALA A CA 1
ATOM 1480 C C . ALA A 1 198 ? -23.583 -2.504 -39.377 1.00 41.56 198 ALA A C 1
ATOM 1482 O O . ALA A 1 198 ? -23.706 -2.135 -38.212 1.00 41.56 198 ALA A O 1
ATOM 1483 N N . ARG A 1 199 ? -22.512 -3.153 -39.822 1.00 47.09 199 ARG A N 1
ATOM 1484 C CA . ARG A 1 199 ? -21.219 -3.201 -39.153 1.00 47.09 199 ARG A CA 1
ATOM 1485 C C . ARG A 1 199 ? -20.645 -1.782 -39.062 1.00 47.09 199 ARG A C 1
ATOM 1487 O O . ARG A 1 199 ? -20.701 -1.050 -40.041 1.00 47.09 199 ARG A O 1
ATOM 1494 N N . GLY A 1 200 ? -19.982 -1.486 -37.947 1.00 46.84 200 GLY A N 1
ATOM 1495 C CA . GLY A 1 200 ? -18.942 -0.458 -37.870 1.00 46.84 200 GLY A CA 1
ATOM 1496 C C . GLY A 1 200 ? -19.412 0.947 -37.499 1.00 46.84 200 GLY A C 1
ATOM 1497 O O . GLY A 1 200 ? -19.824 1.713 -38.355 1.00 46.84 200 GLY A O 1
ATOM 1498 N N . ALA A 1 201 ? -19.219 1.309 -36.230 1.00 41.41 201 ALA A N 1
ATOM 1499 C CA . ALA A 1 201 ? -18.876 2.669 -35.814 1.00 41.41 201 ALA A CA 1
ATOM 1500 C C . ALA A 1 201 ? -18.352 2.619 -34.370 1.00 41.41 201 ALA A C 1
ATOM 1502 O O . ALA A 1 201 ? -19.091 2.823 -33.409 1.00 41.41 201 ALA A O 1
ATOM 1503 N N . TRP A 1 202 ? -17.063 2.312 -34.201 1.00 45.94 202 TRP A N 1
ATOM 1504 C CA . TRP A 1 202 ? -16.352 2.695 -32.982 1.00 45.94 202 TRP A CA 1
ATOM 1505 C C . TRP A 1 202 ? -16.282 4.224 -32.979 1.00 45.94 202 TRP A C 1
ATOM 1507 O O . TRP A 1 202 ? -15.433 4.823 -33.631 1.00 45.94 202 TRP A O 1
ATOM 1517 N N . GLY A 1 203 ? -17.252 4.860 -32.324 1.00 42.34 203 GLY A N 1
ATOM 1518 C CA . GLY A 1 203 ? -17.277 6.304 -32.146 1.00 42.34 203 GLY A CA 1
ATOM 1519 C C . GLY A 1 203 ? -16.074 6.748 -31.315 1.00 42.34 203 GLY A C 1
ATOM 1520 O O . GLY A 1 203 ? -15.909 6.321 -30.172 1.00 42.34 203 GLY A O 1
ATOM 1521 N N . ASN A 1 204 ? -15.253 7.617 -31.902 1.00 51.19 204 ASN A N 1
ATOM 1522 C CA . ASN A 1 204 ? -14.005 8.188 -31.383 1.00 51.19 204 ASN A CA 1
ATOM 1523 C C . ASN A 1 204 ? -14.160 9.085 -30.133 1.00 51.19 204 ASN A C 1
ATOM 1525 O O . ASN A 1 204 ? -13.569 10.153 -30.078 1.00 51.19 204 ASN A O 1
ATOM 1529 N N . ASN A 1 205 ? -14.917 8.677 -29.110 1.00 45.75 205 ASN A N 1
ATOM 1530 C CA . ASN A 1 205 ? -15.067 9.443 -27.860 1.00 45.75 205 ASN A CA 1
ATOM 1531 C C . ASN A 1 205 ? -14.915 8.604 -26.573 1.00 45.75 205 ASN A C 1
ATOM 1533 O O . ASN A 1 205 ? -15.125 9.112 -25.473 1.00 45.75 205 ASN A O 1
ATOM 1537 N N . GLY A 1 206 ? -14.493 7.337 -26.665 1.00 37.09 206 GLY A N 1
ATOM 1538 C CA . GLY A 1 206 ? -14.255 6.479 -25.490 1.00 37.09 206 GLY A CA 1
ATOM 1539 C C . GLY A 1 206 ? -12.963 6.773 -24.705 1.00 37.09 206 GLY A C 1
ATOM 1540 O O . GLY A 1 206 ? -12.819 6.319 -23.572 1.00 37.09 206 GLY A O 1
ATOM 1541 N N . GLY A 1 207 ? -12.027 7.545 -25.270 1.00 39.09 207 GLY A N 1
ATOM 1542 C CA . GLY A 1 207 ? -10.702 7.774 -24.674 1.00 39.09 207 GLY A CA 1
ATOM 1543 C C . GLY A 1 207 ? -10.674 8.747 -23.488 1.00 39.09 207 GLY A C 1
ATOM 1544 O O . GLY A 1 207 ? -9.818 8.628 -22.616 1.00 39.09 207 GLY A O 1
ATOM 1545 N N . ALA A 1 208 ? -11.626 9.682 -23.398 1.00 43.97 208 ALA A N 1
ATOM 1546 C CA . ALA A 1 208 ? -11.573 10.749 -22.391 1.00 43.97 208 ALA A CA 1
ATOM 1547 C C . ALA A 1 208 ? -12.003 10.296 -20.982 1.00 43.97 208 ALA A C 1
ATOM 1549 O O . ALA A 1 208 ? -11.567 10.866 -19.985 1.00 43.97 208 ALA A O 1
ATOM 1550 N N . ARG A 1 209 ? -12.824 9.242 -20.873 1.00 46.19 209 ARG A N 1
ATOM 1551 C CA . ARG A 1 209 ? -13.301 8.736 -19.573 1.00 46.19 209 ARG A CA 1
ATOM 1552 C C . ARG A 1 209 ? -12.391 7.682 -18.938 1.00 46.19 209 ARG A C 1
ATOM 1554 O O . ARG A 1 209 ? -12.438 7.511 -17.724 1.00 46.19 209 ARG A O 1
ATOM 1561 N N . LEU A 1 210 ? -11.515 7.035 -19.711 1.00 44.38 210 LEU A N 1
ATOM 1562 C CA . LEU A 1 210 ? -10.492 6.136 -19.157 1.00 44.38 210 LEU A CA 1
ATOM 1563 C C . LEU A 1 210 ? -9.307 6.896 -18.538 1.00 44.38 210 LEU A C 1
ATOM 1565 O O . LEU A 1 210 ? -8.720 6.417 -17.570 1.00 44.38 210 LEU A O 1
ATOM 1569 N N . ALA A 1 211 ? -8.993 8.099 -19.030 1.00 41.66 211 ALA A N 1
ATOM 1570 C CA . ALA A 1 211 ? -7.909 8.915 -18.481 1.00 41.66 211 ALA A CA 1
ATOM 1571 C C . ALA A 1 211 ? -8.197 9.404 -17.046 1.00 41.66 211 ALA A C 1
ATOM 1573 O O . ALA A 1 211 ? -7.290 9.449 -16.218 1.00 41.66 211 ALA A O 1
ATOM 1574 N N . GLN A 1 212 ? -9.461 9.690 -16.711 1.00 45.72 212 GLN A N 1
ATOM 1575 C CA . GLN A 1 212 ? -9.836 10.133 -15.360 1.00 45.72 212 GLN A CA 1
ATOM 1576 C C . GLN A 1 212 ? -9.852 8.984 -14.336 1.00 45.72 212 GLN A C 1
ATOM 1578 O O . GLN A 1 212 ? -9.489 9.191 -13.182 1.00 45.72 212 GLN A O 1
ATOM 1583 N N . ALA A 1 213 ? -10.203 7.759 -14.743 1.00 39.19 213 ALA A N 1
ATOM 1584 C CA . ALA A 1 213 ? -10.252 6.608 -13.836 1.00 39.19 213 ALA A CA 1
ATOM 1585 C C . ALA A 1 213 ? -8.865 5.995 -13.546 1.00 39.19 213 ALA A C 1
ATOM 1587 O O . ALA A 1 213 ? -8.656 5.433 -12.471 1.00 39.19 213 ALA A O 1
ATOM 1588 N N . ILE A 1 214 ? -7.904 6.130 -14.469 1.00 38.47 214 ILE A N 1
ATOM 1589 C CA . ILE A 1 214 ? -6.505 5.714 -14.251 1.00 38.47 214 ILE A CA 1
ATOM 1590 C C . ILE A 1 214 ? -5.740 6.764 -13.424 1.00 38.47 214 ILE A C 1
ATOM 1592 O O . ILE A 1 214 ? -4.900 6.398 -12.600 1.00 38.47 214 ILE A O 1
ATOM 1596 N N . GLY A 1 215 ? -6.080 8.051 -13.572 1.00 36.66 215 GLY A N 1
ATOM 1597 C CA . GLY A 1 215 ? -5.484 9.149 -12.804 1.00 36.66 215 GLY A CA 1
ATOM 1598 C C . GLY A 1 215 ? -5.619 8.975 -11.291 1.00 36.66 215 GLY A C 1
ATOM 1599 O O . GLY A 1 215 ? -4.632 9.105 -10.587 1.00 36.66 215 GLY A O 1
ATOM 1600 N N . VAL A 1 216 ? -6.784 8.552 -10.789 1.00 44.66 216 VAL A N 1
ATOM 1601 C CA . VAL A 1 216 ? -7.041 8.420 -9.337 1.00 44.66 216 VAL A CA 1
ATOM 1602 C C . VAL A 1 216 ? -6.197 7.322 -8.670 1.00 44.66 216 VAL A C 1
ATOM 1604 O O . VAL A 1 216 ? -5.821 7.447 -7.504 1.00 44.66 216 VAL A O 1
ATOM 1607 N N . VAL A 1 217 ? -5.863 6.254 -9.401 1.00 43.00 217 VAL A N 1
ATOM 1608 C CA . VAL A 1 217 ? -5.017 5.165 -8.885 1.00 43.00 217 VAL A CA 1
ATOM 1609 C C . VAL A 1 217 ? -3.536 5.551 -8.923 1.00 43.00 217 VAL A C 1
ATOM 1611 O O . VAL A 1 217 ? -2.811 5.244 -7.979 1.00 43.00 217 VAL A O 1
ATOM 1614 N N . ASN A 1 218 ? -3.094 6.268 -9.961 1.00 43.34 218 ASN A N 1
ATOM 1615 C CA . ASN A 1 218 ? -1.743 6.832 -10.006 1.00 43.34 218 ASN A CA 1
ATOM 1616 C C . ASN A 1 218 ? -1.562 8.004 -9.024 1.00 43.34 218 ASN A C 1
ATOM 1618 O O . ASN A 1 218 ? -0.470 8.175 -8.495 1.00 43.34 218 ASN A O 1
ATOM 1622 N N . ASP A 1 219 ? -2.613 8.767 -8.709 1.00 49.72 219 ASP A N 1
ATOM 1623 C CA . ASP A 1 219 ? -2.567 9.889 -7.761 1.00 49.72 219 ASP A CA 1
ATOM 1624 C C . ASP A 1 219 ? -2.380 9.444 -6.308 1.00 49.72 219 ASP A C 1
ATOM 1626 O O . ASP A 1 219 ? -1.793 10.174 -5.511 1.00 49.72 219 ASP A O 1
ATOM 1630 N N . ALA A 1 220 ? -2.848 8.248 -5.940 1.00 47.69 220 ALA A N 1
ATOM 1631 C CA . ALA A 1 220 ? -2.587 7.680 -4.617 1.00 47.69 220 ALA A CA 1
ATOM 1632 C C . ALA A 1 220 ? -1.118 7.236 -4.448 1.00 47.69 220 ALA A C 1
ATOM 1634 O O . ALA A 1 220 ? -0.619 7.199 -3.325 1.00 47.69 220 ALA A O 1
ATOM 1635 N N . TRP A 1 221 ? -0.416 6.960 -5.556 1.00 48.09 221 TRP A N 1
ATOM 1636 C CA . TRP A 1 221 ? 0.938 6.386 -5.568 1.00 48.09 221 TRP A CA 1
ATOM 1637 C C . TRP A 1 221 ? 1.994 7.242 -6.292 1.00 48.09 221 TRP A C 1
ATOM 1639 O O . TRP A 1 221 ? 3.139 6.824 -6.421 1.00 48.09 221 TRP A O 1
ATOM 1649 N N . GLY A 1 222 ? 1.653 8.460 -6.720 1.00 41.81 222 GLY A N 1
ATOM 1650 C CA . GLY A 1 222 ? 2.604 9.475 -7.188 1.00 41.81 222 GLY A CA 1
ATOM 1651 C C . GLY A 1 222 ? 3.411 9.120 -8.442 1.00 41.81 222 GLY A C 1
ATOM 1652 O O . GLY A 1 222 ? 4.475 9.697 -8.657 1.00 41.81 222 GLY A O 1
ATOM 1653 N N . THR A 1 223 ? 2.946 8.201 -9.287 1.00 43.34 223 THR A N 1
ATOM 1654 C CA . THR A 1 223 ? 3.637 7.818 -10.528 1.00 43.34 223 THR A CA 1
ATOM 1655 C C . THR A 1 223 ? 3.408 8.857 -11.631 1.00 43.34 223 THR A C 1
ATOM 1657 O O . THR A 1 223 ? 2.739 8.614 -12.636 1.00 43.34 223 THR A O 1
ATOM 1660 N N . SER A 1 224 ? 3.997 10.043 -11.463 1.00 37.59 224 SER A N 1
ATOM 1661 C CA . SER A 1 224 ? 4.214 10.960 -12.584 1.00 37.59 224 SER A CA 1
ATOM 1662 C C . SER A 1 224 ? 5.285 10.358 -13.489 1.00 37.59 224 SER A C 1
ATOM 1664 O O . SER A 1 224 ? 6.457 10.303 -13.115 1.00 37.59 224 SER A O 1
ATOM 1666 N N . ARG A 1 225 ? 4.880 9.886 -14.675 1.00 40.25 225 ARG A N 1
ATOM 1667 C CA . ARG A 1 225 ? 5.818 9.570 -15.760 1.00 40.25 225 ARG A CA 1
ATOM 1668 C C . ARG A 1 225 ? 6.629 10.833 -16.061 1.00 40.25 225 ARG A C 1
ATOM 1670 O O . ARG A 1 225 ? 6.042 11.848 -16.432 1.00 40.25 225 ARG A O 1
ATOM 1677 N N . ARG A 1 226 ? 7.944 10.759 -15.873 1.00 36.94 226 ARG A N 1
ATOM 1678 C CA . ARG A 1 226 ? 8.909 11.636 -16.537 1.00 36.94 226 ARG A CA 1
ATOM 1679 C C . ARG A 1 226 ? 9.487 10.894 -17.728 1.00 36.94 226 ARG A C 1
ATOM 1681 O O . ARG A 1 226 ? 9.651 9.661 -17.599 1.00 36.94 226 ARG A O 1
#